Protein AF-A0A7X9XDJ8-F1 (afdb_monomer_lite)

Radius of gyration: 18.69 Å; chains: 1; bounding box: 55×30×50 Å

Structure (mmCIF, N/CA/C/O backbone):
data_AF-A0A7X9XDJ8-F1
#
_entry.id   AF-A0A7X9XDJ8-F1
#
loop_
_atom_site.group_PDB
_atom_site.id
_atom_site.type_symbol
_atom_site.label_atom_id
_atom_site.label_alt_id
_atom_site.label_comp_id
_atom_site.label_asym_id
_atom_site.label_entity_id
_atom_site.label_seq_id
_atom_site.pdbx_PDB_ins_code
_atom_site.Cartn_x
_atom_site.Cartn_y
_atom_site.Cartn_z
_atom_site.occupancy
_atom_site.B_iso_or_equiv
_atom_site.auth_seq_id
_atom_site.auth_comp_id
_atom_site.auth_asym_id
_atom_site.auth_atom_id
_atom_site.pdbx_PDB_model_num
ATOM 1 N N . MET A 1 1 ? -28.420 2.877 -20.612 1.00 59.91 1 MET A N 1
ATOM 2 C CA . MET A 1 1 ? -28.509 2.721 -19.146 1.00 59.91 1 MET A CA 1
ATOM 3 C C . MET A 1 1 ? -27.103 2.376 -18.699 1.00 59.91 1 MET A C 1
ATOM 5 O O . MET A 1 1 ? -26.502 1.566 -19.391 1.00 59.91 1 MET A O 1
ATOM 9 N N . SER A 1 2 ? -26.524 3.067 -17.715 1.00 82.44 2 SER A N 1
ATOM 10 C CA . SER A 1 2 ? -25.193 2.686 -17.225 1.00 82.44 2 SER A CA 1
ATOM 11 C C . SER A 1 2 ? -25.312 1.434 -16.361 1.00 82.44 2 SER A C 1
ATOM 13 O O . SER A 1 2 ? -26.353 1.225 -15.732 1.00 82.44 2 SER A O 1
ATOM 15 N N . ASP A 1 3 ? -24.243 0.645 -16.296 1.00 84.69 3 ASP A N 1
ATOM 16 C CA . ASP A 1 3 ? -24.188 -0.574 -15.480 1.00 84.69 3 ASP A CA 1
ATOM 17 C C . ASP A 1 3 ? -24.515 -0.288 -14.002 1.00 84.69 3 ASP A C 1
ATOM 19 O O . ASP A 1 3 ? -25.157 -1.088 -13.325 1.00 84.69 3 ASP A O 1
ATOM 23 N N . ILE A 1 4 ? -24.165 0.910 -13.514 1.00 88.31 4 ILE A N 1
ATOM 24 C CA . ILE A 1 4 ? -24.502 1.372 -12.161 1.00 88.31 4 ILE A CA 1
ATOM 25 C C . ILE A 1 4 ? -26.008 1.589 -11.979 1.00 88.31 4 ILE A C 1
ATOM 27 O O . ILE A 1 4 ? -26.556 1.162 -10.968 1.00 88.31 4 ILE A O 1
ATOM 31 N N . SER A 1 5 ? -26.703 2.198 -12.943 1.00 89.69 5 SER A N 1
ATOM 32 C CA . SER A 1 5 ? -28.153 2.420 -12.827 1.00 89.69 5 SER A CA 1
ATOM 33 C C . SER A 1 5 ? -28.951 1.114 -12.860 1.00 89.69 5 SER A C 1
ATOM 35 O O . SER A 1 5 ? -29.992 1.012 -12.214 1.00 89.69 5 SER A O 1
ATOM 37 N N . GLU A 1 6 ? -28.475 0.110 -13.599 1.00 91.94 6 GLU A N 1
ATOM 38 C CA . GLU A 1 6 ? -29.073 -1.229 -13.587 1.00 91.94 6 GLU A CA 1
ATOM 39 C C . GLU A 1 6 ? -28.827 -1.939 -12.247 1.00 91.94 6 GLU A C 1
ATOM 41 O O . GLU A 1 6 ? -29.763 -2.475 -11.651 1.00 91.94 6 GLU A O 1
ATOM 46 N N . LEU A 1 7 ? -27.600 -1.868 -11.719 1.00 90.81 7 LEU A N 1
ATOM 47 C CA . LEU A 1 7 ? -27.262 -2.420 -10.407 1.00 90.81 7 LEU A CA 1
ATOM 48 C C . LEU A 1 7 ? -28.101 -1.794 -9.284 1.00 90.81 7 LEU A C 1
ATOM 50 O O . LEU A 1 7 ? -28.628 -2.517 -8.439 1.00 90.81 7 LEU A O 1
ATOM 54 N N . GLU A 1 8 ? -28.256 -0.469 -9.279 1.00 93.06 8 GLU A N 1
ATOM 55 C CA . GLU A 1 8 ? -29.079 0.248 -8.299 1.00 93.06 8 GLU A CA 1
ATOM 56 C C . GLU A 1 8 ? -30.535 -0.226 -8.321 1.00 93.06 8 GLU A C 1
ATOM 58 O O . GLU A 1 8 ? -31.121 -0.451 -7.261 1.00 93.06 8 GLU A O 1
ATOM 63 N N . ALA A 1 9 ? -31.117 -0.424 -9.509 1.00 94.62 9 ALA A N 1
ATOM 64 C CA . ALA A 1 9 ? -32.480 -0.934 -9.640 1.00 94.62 9 ALA A CA 1
ATOM 65 C C . ALA A 1 9 ? -32.615 -2.336 -9.024 1.00 94.62 9 ALA A C 1
ATOM 67 O O . ALA A 1 9 ? -33.498 -2.558 -8.196 1.00 94.62 9 ALA A O 1
ATOM 68 N N . ILE A 1 10 ? -31.688 -3.249 -9.343 1.00 93.94 10 ILE A N 1
ATOM 69 C CA . ILE A 1 10 ? -31.683 -4.612 -8.792 1.00 93.94 10 ILE A CA 1
ATOM 70 C C . ILE A 1 10 ? -31.544 -4.580 -7.266 1.00 93.94 10 ILE A C 1
ATOM 72 O O . ILE A 1 10 ? -32.310 -5.236 -6.562 1.00 93.94 10 ILE A O 1
ATOM 76 N N . VAL A 1 11 ? -30.589 -3.811 -6.734 1.00 93.44 11 VAL A N 1
ATOM 77 C CA . VAL A 1 11 ? -30.344 -3.722 -5.285 1.00 93.44 11 VAL A CA 1
ATOM 78 C C . VAL A 1 11 ? -31.565 -3.173 -4.544 1.00 93.44 11 VAL A C 1
ATOM 80 O O . VAL A 1 11 ? -31.896 -3.685 -3.475 1.00 93.44 11 VAL A O 1
ATOM 83 N N . ASN A 1 12 ? -32.265 -2.191 -5.118 1.00 93.25 12 ASN A N 1
ATOM 84 C CA . ASN A 1 12 ? -33.463 -1.598 -4.519 1.00 93.25 12 ASN A CA 1
ATOM 85 C C . ASN A 1 12 ? -34.678 -2.543 -4.508 1.00 93.25 12 ASN A C 1
ATOM 87 O O . ASN A 1 12 ? -35.560 -2.391 -3.662 1.00 93.25 12 ASN A O 1
ATOM 91 N N . GLU A 1 13 ? -34.732 -3.523 -5.411 1.00 95.62 13 GLU A N 1
ATOM 92 C CA . GLU A 1 13 ? -35.793 -4.538 -5.455 1.00 95.62 13 GLU A CA 1
ATOM 93 C C . GLU A 1 13 ? -35.526 -5.742 -4.533 1.00 95.62 13 GLU A C 1
ATOM 95 O O . GLU A 1 13 ? -36.449 -6.492 -4.191 1.00 95.62 13 GLU A O 1
ATOM 100 N N . LEU A 1 14 ? -34.274 -5.957 -4.115 1.00 95.44 14 LEU A N 1
ATOM 101 C CA . LEU A 1 14 ? -33.915 -7.074 -3.243 1.00 95.44 14 LEU A CA 1
ATOM 102 C C . LEU A 1 14 ? -34.469 -6.888 -1.827 1.00 95.44 14 LEU A C 1
ATOM 104 O O . LEU A 1 14 ? -34.389 -5.826 -1.214 1.00 95.44 14 LEU A O 1
ATOM 108 N N . SER A 1 15 ? -34.958 -7.985 -1.241 1.00 96.38 1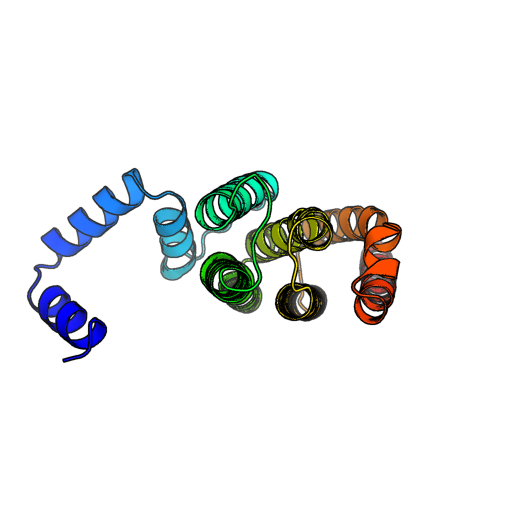5 SER A N 1
ATOM 109 C CA . SER A 1 15 ? -35.241 -7.995 0.192 1.00 96.38 15 SER A CA 1
ATOM 110 C C . SER A 1 15 ? -33.942 -7.876 0.992 1.00 96.38 15 SER A C 1
ATOM 112 O O . SER A 1 15 ? -32.891 -8.383 0.593 1.00 96.38 15 SER A O 1
ATOM 114 N N . VAL A 1 16 ? -34.034 -7.277 2.182 1.00 95.81 16 VAL A N 1
ATOM 115 C CA . VAL A 1 16 ? -32.899 -7.141 3.112 1.00 95.81 16 VAL A CA 1
ATOM 116 C C . VAL A 1 16 ? -32.228 -8.491 3.392 1.00 95.81 16 VAL A C 1
ATOM 118 O O . VAL A 1 16 ? -31.008 -8.564 3.499 1.00 95.81 16 VAL A O 1
ATOM 121 N N . GLU A 1 17 ? -33.010 -9.566 3.501 1.00 97.44 17 GLU A N 1
ATOM 122 C CA . GLU A 1 17 ? -32.494 -10.919 3.726 1.00 97.44 17 GLU A CA 1
ATOM 123 C C . GLU A 1 17 ? -31.674 -11.433 2.536 1.00 97.44 17 GLU A C 1
ATOM 125 O O . GLU A 1 17 ? -30.562 -11.922 2.728 1.00 97.44 17 GLU A O 1
ATOM 130 N N . LYS A 1 18 ? -32.171 -11.261 1.303 1.00 95.56 18 LYS A N 1
ATOM 131 C CA . LYS A 1 18 ? -31.430 -11.655 0.098 1.00 95.56 18 LYS A CA 1
ATOM 132 C C . LYS A 1 18 ? -30.128 -10.876 -0.036 1.00 95.56 18 LYS A C 1
ATOM 134 O O 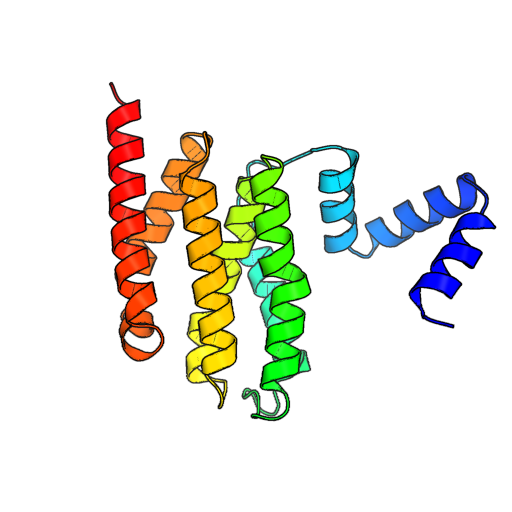. LYS A 1 18 ? -29.104 -11.479 -0.340 1.00 95.56 18 LYS A O 1
ATOM 139 N N . LEU A 1 19 ? -30.157 -9.570 0.233 1.00 95.44 19 LEU A N 1
ATOM 140 C CA . LEU A 1 19 ? -28.962 -8.733 0.180 1.00 95.44 19 LEU A CA 1
ATOM 141 C C . LEU A 1 19 ? -27.924 -9.168 1.223 1.00 95.44 19 LEU A C 1
ATOM 143 O O . LEU A 1 19 ? -26.756 -9.343 0.888 1.00 95.44 19 LEU A O 1
ATOM 147 N N . LYS A 1 20 ? -28.343 -9.408 2.472 1.00 95.12 20 LYS A N 1
ATOM 148 C CA . LYS A 1 20 ? -27.450 -9.902 3.534 1.00 95.12 20 LYS A CA 1
ATOM 149 C C . LYS A 1 20 ? -26.827 -11.250 3.175 1.00 95.12 20 LYS A C 1
ATOM 151 O O . LYS A 1 20 ? -25.617 -11.402 3.311 1.00 95.12 20 LYS A O 1
ATOM 156 N N . ASN A 1 21 ? -27.628 -12.195 2.685 1.00 96.31 21 ASN A N 1
ATOM 157 C CA . ASN A 1 21 ? -27.133 -13.512 2.285 1.00 96.31 21 ASN A CA 1
ATOM 158 C C . ASN A 1 21 ? -26.164 -13.414 1.103 1.00 96.31 21 ASN A C 1
ATOM 160 O O . ASN A 1 21 ? -25.130 -14.070 1.117 1.00 96.31 21 ASN A O 1
ATOM 164 N N . TYR A 1 22 ? -26.450 -12.562 0.113 1.00 95.12 22 TYR A N 1
ATOM 165 C CA . TYR A 1 22 ? -25.528 -12.316 -0.995 1.00 95.12 22 TYR A CA 1
ATOM 166 C C . TYR A 1 22 ? -24.184 -11.769 -0.504 1.00 95.12 22 TYR A C 1
ATOM 168 O O . TYR A 1 22 ? -23.144 -12.313 -0.860 1.00 95.12 22 TYR A O 1
ATOM 176 N N . VAL A 1 23 ? -24.200 -10.739 0.349 1.00 94.94 23 VAL A N 1
ATOM 177 C CA . VAL A 1 23 ? -22.980 -10.139 0.911 1.00 94.94 23 VAL A CA 1
ATOM 178 C C . VAL A 1 23 ? -22.155 -11.174 1.676 1.00 94.94 23 VAL A C 1
ATOM 180 O O . VAL A 1 23 ? -20.945 -11.233 1.480 1.00 94.94 23 VAL A O 1
ATOM 183 N N . ILE A 1 24 ? -22.789 -12.003 2.513 1.00 95.19 24 ILE A N 1
ATOM 184 C CA . ILE A 1 24 ? -22.098 -13.056 3.273 1.00 95.19 24 ILE A CA 1
ATOM 185 C C . ILE A 1 24 ? -21.490 -14.092 2.322 1.00 95.19 24 ILE A C 1
ATOM 187 O O . ILE A 1 24 ? -20.287 -14.324 2.378 1.00 95.19 24 ILE A O 1
ATOM 191 N N . ASN A 1 25 ? -22.281 -14.643 1.400 1.00 95.62 25 ASN A N 1
ATOM 192 C CA . ASN A 1 25 ? -21.815 -15.667 0.459 1.00 95.62 25 ASN A CA 1
ATOM 193 C C . ASN A 1 25 ? -20.689 -15.146 -0.452 1.00 95.62 25 ASN A C 1
ATOM 195 O O . ASN A 1 25 ? -19.743 -15.865 -0.773 1.00 95.62 25 ASN A O 1
ATOM 199 N N . TYR A 1 26 ? -20.770 -13.883 -0.876 1.00 94.94 26 TYR A N 1
ATOM 200 C CA . TYR A 1 26 ? -19.719 -13.265 -1.677 1.00 94.94 26 TYR A CA 1
ATOM 201 C C . TYR A 1 26 ? -18.450 -13.033 -0.846 1.00 94.94 26 TYR A C 1
ATOM 203 O O . TYR A 1 26 ? -17.352 -13.351 -1.296 1.00 94.94 26 TYR A O 1
ATOM 211 N N . ALA A 1 27 ? -18.584 -12.574 0.402 1.00 93.06 27 ALA A N 1
ATOM 212 C CA . ALA A 1 27 ? -17.463 -12.420 1.329 1.00 93.06 27 ALA A CA 1
ATOM 213 C C . ALA A 1 27 ? -16.771 -13.749 1.687 1.00 93.06 27 ALA A C 1
ATOM 215 O O . ALA A 1 27 ? -15.572 -13.747 1.948 1.00 93.06 27 ALA A O 1
ATOM 216 N N . GLU A 1 28 ? -17.481 -14.880 1.675 1.00 93.12 28 GLU A N 1
ATOM 217 C CA . GLU A 1 28 ? -16.892 -16.213 1.897 1.00 93.12 28 GLU A CA 1
ATOM 218 C C . GLU A 1 28 ? -15.937 -16.651 0.780 1.00 93.12 28 GLU A C 1
ATOM 220 O O . GLU A 1 28 ? -15.052 -17.472 1.009 1.00 93.12 28 GLU A O 1
ATOM 225 N N . THR A 1 29 ? -16.105 -16.111 -0.427 1.00 91.38 29 THR A N 1
ATOM 226 C CA . THR A 1 29 ? -15.310 -16.492 -1.607 1.00 91.38 29 THR A CA 1
ATOM 227 C C . THR A 1 29 ? -14.380 -15.379 -2.086 1.00 91.38 29 THR A C 1
ATOM 229 O O . THR A 1 29 ? -13.426 -15.645 -2.818 1.00 91.38 29 THR A O 1
ATOM 232 N N . ASN A 1 30 ? -14.609 -14.141 -1.644 1.00 87.62 30 ASN A N 1
ATOM 233 C CA . ASN A 1 30 ? -13.814 -12.972 -1.989 1.00 87.62 30 ASN A CA 1
ATOM 234 C C . ASN A 1 30 ? -13.272 -12.281 -0.723 1.00 87.62 30 ASN A C 1
ATOM 236 O O . ASN A 1 30 ? -13.907 -11.398 -0.142 1.00 87.62 30 ASN A O 1
ATOM 240 N N . GLU A 1 31 ? -12.056 -12.664 -0.318 1.00 84.50 31 GLU A N 1
ATOM 241 C CA . GLU A 1 31 ? -11.384 -12.108 0.869 1.00 84.50 31 GLU A CA 1
ATOM 242 C C . GLU A 1 31 ? -11.064 -10.607 0.747 1.00 84.50 31 GLU A C 1
ATOM 244 O O . GLU A 1 31 ? -10.991 -9.924 1.768 1.00 84.50 31 GLU A O 1
ATOM 249 N N . ILE A 1 32 ? -10.911 -10.066 -0.472 1.00 80.62 32 ILE A N 1
ATOM 250 C CA . ILE A 1 32 ? -10.729 -8.617 -0.671 1.00 80.62 32 ILE A CA 1
ATOM 251 C C . ILE A 1 32 ? -12.030 -7.903 -0.320 1.00 80.62 32 ILE A C 1
ATOM 253 O O . ILE A 1 32 ? -12.037 -7.066 0.580 1.00 80.62 32 ILE A O 1
ATOM 257 N N . PHE A 1 33 ? -13.138 -8.305 -0.949 1.00 86.62 33 PHE A N 1
ATOM 258 C CA . PHE A 1 33 ? -14.452 -7.727 -0.677 1.00 86.62 33 PHE A CA 1
ATOM 259 C C . PHE A 1 33 ? -14.809 -7.828 0.805 1.00 86.62 33 PHE A C 1
ATOM 261 O O . PHE A 1 33 ? -15.198 -6.839 1.415 1.00 86.62 33 PHE A O 1
ATOM 268 N N . LYS A 1 34 ? -14.646 -9.010 1.410 1.00 88.31 34 LYS A N 1
ATOM 269 C CA . LYS A 1 34 ? -14.907 -9.226 2.839 1.00 88.31 34 LYS A CA 1
ATOM 270 C C . LYS A 1 34 ? -14.164 -8.218 3.702 1.00 88.31 34 LYS A C 1
ATOM 272 O O . LYS A 1 34 ? -14.731 -7.655 4.636 1.00 88.31 34 LYS A O 1
ATOM 277 N N . ARG A 1 35 ? -12.891 -7.994 3.399 1.00 81.75 35 ARG A N 1
ATOM 278 C CA . ARG A 1 35 ? -12.039 -7.106 4.171 1.00 81.75 35 ARG A CA 1
ATOM 279 C C . ARG A 1 35 ? -12.403 -5.640 3.951 1.00 81.75 35 ARG A C 1
ATOM 281 O O . ARG A 1 35 ? -12.595 -4.926 4.930 1.00 81.75 35 ARG A O 1
ATOM 288 N N . GLU A 1 36 ? -12.572 -5.210 2.706 1.00 80.44 36 GLU A N 1
ATOM 289 C CA . GLU A 1 36 ? -13.056 -3.864 2.382 1.00 80.44 36 GLU A CA 1
ATOM 290 C C . GLU A 1 36 ? -14.406 -3.584 3.037 1.00 80.44 36 GLU A C 1
ATOM 292 O O . GLU A 1 36 ? -14.603 -2.522 3.620 1.00 80.44 36 GLU A O 1
ATOM 297 N N . PHE A 1 37 ? -15.311 -4.561 3.027 1.00 86.88 37 PHE A N 1
ATOM 298 C CA . PHE A 1 37 ? -16.607 -4.477 3.683 1.00 86.88 37 PHE A CA 1
ATOM 299 C C . PHE A 1 37 ? -16.463 -4.313 5.202 1.00 86.88 37 PHE A C 1
ATOM 301 O O . PHE A 1 37 ? -17.104 -3.444 5.799 1.00 86.88 37 PHE A O 1
ATOM 308 N N . LEU A 1 38 ? -15.599 -5.104 5.848 1.00 84.62 38 LEU A N 1
ATOM 309 C CA . LEU A 1 38 ? -15.322 -4.986 7.284 1.00 84.62 38 LEU A CA 1
ATOM 310 C C . LEU A 1 38 ? -14.684 -3.639 7.638 1.00 84.62 38 LEU A C 1
ATOM 312 O O . LEU A 1 38 ? -15.060 -3.036 8.644 1.00 84.62 38 LEU A O 1
ATOM 316 N N . TYR A 1 39 ? -13.785 -3.119 6.808 1.00 81.69 39 TYR A N 1
ATOM 317 C CA . TYR A 1 39 ? -13.261 -1.766 6.979 1.00 81.69 39 TYR A CA 1
ATOM 318 C C . TYR A 1 39 ? -14.330 -0.717 6.803 1.00 81.69 39 TYR A C 1
ATOM 320 O O . TYR A 1 39 ? -14.420 0.210 7.610 1.00 81.69 39 TYR A O 1
ATOM 328 N N . TYR A 1 40 ? -15.159 -0.884 5.778 1.00 81.44 40 TYR A N 1
ATOM 329 C CA . TYR A 1 40 ? -16.153 0.096 5.419 1.00 81.44 40 TYR A CA 1
ATOM 330 C C . TYR A 1 40 ? -17.233 0.226 6.489 1.00 81.44 40 TYR A C 1
ATOM 332 O O . TYR A 1 40 ? -17.542 1.346 6.895 1.00 81.44 40 TYR A O 1
ATOM 340 N N . PHE A 1 41 ? -17.765 -0.890 6.983 1.00 81.38 41 PHE A N 1
ATOM 341 C CA . PHE A 1 41 ? -18.917 -0.886 7.886 1.00 81.38 41 PHE A CA 1
ATOM 342 C C . PHE A 1 41 ? -18.570 -1.119 9.354 1.00 81.38 41 PHE A C 1
ATOM 344 O O . PHE A 1 41 ? -19.282 -0.624 10.223 1.00 81.38 41 PHE A O 1
ATOM 351 N N . ALA A 1 42 ? -17.509 -1.871 9.651 1.00 77.25 42 ALA A N 1
ATOM 352 C CA . ALA A 1 42 ? -17.168 -2.238 11.024 1.00 77.25 42 ALA A CA 1
ATOM 353 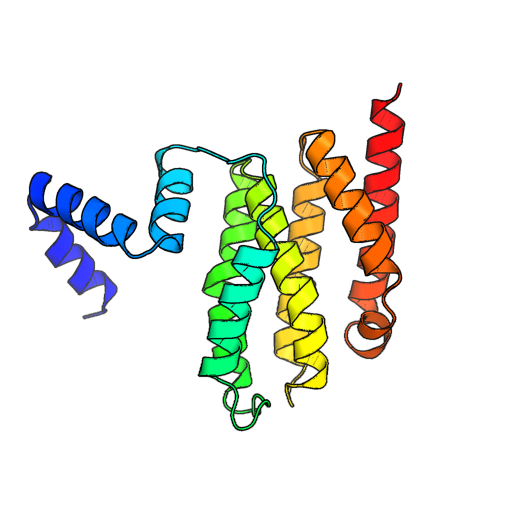C C . ALA A 1 42 ? -15.954 -1.479 11.576 1.00 77.25 42 ALA A C 1
ATOM 355 O O . ALA A 1 42 ? -15.693 -1.579 12.772 1.00 77.25 42 ALA A O 1
ATOM 356 N N . GLY A 1 43 ? -15.204 -0.756 10.730 1.00 69.25 43 GLY A N 1
ATOM 357 C CA . GLY A 1 43 ? -13.986 -0.042 11.132 1.00 69.25 43 GLY A CA 1
ATOM 358 C C . GLY A 1 43 ? -12.922 -0.951 11.757 1.00 69.25 43 GLY A C 1
ATOM 359 O O . GLY A 1 43 ? -12.083 -0.479 12.515 1.00 69.25 43 GLY A O 1
ATOM 360 N N . LYS A 1 44 ? -12.980 -2.262 11.499 1.00 65.81 44 LYS A N 1
ATOM 361 C CA . LYS A 1 44 ? -12.084 -3.243 12.117 1.00 65.81 44 LYS A CA 1
ATOM 362 C C . LYS A 1 44 ? -10.768 -3.285 11.360 1.00 65.81 44 LYS A C 1
ATOM 364 O O . LYS A 1 44 ? -10.758 -3.887 10.295 1.00 65.81 44 LYS A O 1
ATOM 369 N N . SER A 1 45 ? -9.691 -2.710 11.895 1.00 67.88 45 SER A N 1
ATOM 370 C CA . SER A 1 45 ? -8.324 -3.012 11.455 1.00 67.88 45 SER A CA 1
ATOM 371 C C . SER A 1 45 ? -7.800 -4.267 12.139 1.00 67.88 45 SER A C 1
ATOM 373 O O . SER A 1 45 ? -8.038 -4.483 13.324 1.00 67.88 45 SER A O 1
ATOM 375 N N . ASP A 1 46 ? -7.114 -5.106 11.368 1.00 70.06 46 ASP A N 1
ATOM 376 C CA . ASP A 1 46 ? -6.085 -5.963 11.939 1.00 70.06 46 ASP A CA 1
ATOM 377 C C . ASP A 1 46 ? -4.812 -5.111 11.991 1.00 70.06 46 ASP A C 1
ATOM 379 O O . ASP A 1 46 ? -4.480 -4.461 10.995 1.00 70.06 46 ASP A O 1
ATOM 383 N N . ASP A 1 47 ? -4.137 -5.076 13.137 1.00 80.88 47 ASP A N 1
ATOM 384 C CA . ASP A 1 47 ? -2.914 -4.285 13.339 1.00 80.88 47 ASP A CA 1
ATOM 385 C C . ASP A 1 47 ? -1.656 -5.041 12.843 1.00 80.88 47 ASP A C 1
ATOM 387 O O . ASP A 1 47 ? -0.505 -4.740 13.184 1.00 80.88 47 ASP A O 1
ATOM 391 N N . GLN A 1 48 ? -1.877 -6.056 12.005 1.00 86.62 48 GLN A N 1
ATOM 392 C CA . GLN A 1 48 ? -0.857 -6.831 11.321 1.00 86.62 48 GLN A CA 1
ATOM 393 C C . GLN A 1 48 ? -0.643 -6.347 9.881 1.00 86.62 48 GLN A C 1
ATOM 395 O O . GLN A 1 48 ? -1.586 -6.113 9.126 1.00 86.62 48 GLN A O 1
ATOM 400 N N . LEU A 1 49 ? 0.628 -6.256 9.473 1.00 91.44 49 LEU A N 1
ATOM 401 C CA . LEU A 1 49 ? 0.984 -5.966 8.087 1.00 91.44 49 LEU A CA 1
ATOM 402 C C . LEU A 1 49 ? 0.712 -7.162 7.180 1.00 91.44 49 LEU A C 1
ATOM 404 O O . LEU A 1 49 ? 1.027 -8.303 7.515 1.00 91.44 49 LEU A O 1
ATOM 408 N N . ARG A 1 50 ? 0.173 -6.875 5.996 1.00 90.44 50 ARG A N 1
ATOM 409 C CA . ARG A 1 50 ? -0.217 -7.869 4.988 1.00 90.44 50 ARG A CA 1
ATOM 410 C C . ARG A 1 50 ? 0.346 -7.556 3.613 1.00 90.44 50 ARG A C 1
ATOM 412 O O . ARG A 1 50 ? -0.316 -7.748 2.598 1.00 90.44 50 ARG A O 1
ATOM 419 N N . ILE A 1 51 ? 1.583 -7.076 3.597 1.00 93.31 51 ILE A N 1
ATOM 420 C CA . ILE A 1 51 ? 2.301 -6.708 2.377 1.00 93.31 51 ILE A CA 1
ATOM 421 C C . ILE A 1 51 ? 2.289 -7.882 1.384 1.00 93.31 51 ILE A C 1
ATOM 423 O O . ILE A 1 51 ? 1.847 -7.713 0.254 1.00 93.31 51 ILE A O 1
ATOM 427 N N . ASP A 1 52 ? 2.655 -9.095 1.813 1.00 92.94 52 ASP A N 1
ATOM 428 C CA . ASP A 1 52 ? 2.717 -10.256 0.912 1.00 92.94 52 ASP A CA 1
ATOM 429 C C . ASP A 1 52 ? 1.354 -10.665 0.335 1.00 92.94 52 ASP A C 1
ATOM 431 O O . ASP A 1 52 ? 1.271 -10.979 -0.850 1.00 92.94 52 ASP A O 1
ATOM 435 N N . PHE A 1 53 ? 0.269 -10.562 1.114 1.00 90.69 53 PHE A N 1
ATOM 436 C CA . PHE A 1 53 ? -1.086 -10.795 0.598 1.00 90.69 53 PHE A CA 1
ATOM 437 C C . PHE A 1 53 ? -1.386 -9.870 -0.588 1.00 90.69 53 PHE A C 1
ATOM 439 O O . PHE A 1 53 ? -1.949 -10.300 -1.592 1.00 90.69 53 PHE A O 1
ATOM 446 N N . TYR A 1 54 ? -1.025 -8.591 -0.478 1.00 91.81 54 TYR A N 1
ATOM 447 C CA . TYR A 1 54 ? -1.265 -7.622 -1.543 1.00 91.81 54 TYR A CA 1
ATOM 448 C C . TYR A 1 54 ? -0.339 -7.822 -2.735 1.00 91.81 54 TYR A C 1
ATOM 450 O O . TYR A 1 54 ? -0.797 -7.730 -3.872 1.00 91.81 54 TYR A O 1
ATOM 458 N N . ARG A 1 55 ? 0.917 -8.200 -2.495 1.00 92.56 55 ARG A N 1
ATOM 459 C CA . ARG A 1 55 ? 1.860 -8.559 -3.561 1.00 92.56 55 ARG A CA 1
ATOM 460 C C . ARG A 1 55 ? 1.359 -9.730 -4.399 1.00 92.56 55 ARG A C 1
ATOM 462 O O . ARG A 1 55 ? 1.433 -9.671 -5.621 1.00 92.56 55 ARG A O 1
ATOM 469 N N . GLU A 1 56 ? 0.780 -10.754 -3.774 1.00 91.12 56 GLU A N 1
ATOM 470 C CA . GLU A 1 56 ? 0.144 -11.863 -4.500 1.00 91.12 56 GLU A CA 1
ATOM 471 C C . GLU A 1 56 ? -1.003 -11.378 -5.401 1.00 91.12 56 GLU A C 1
ATOM 473 O O . GLU A 1 56 ? -1.181 -11.883 -6.509 1.00 91.12 56 GLU A O 1
ATOM 478 N N . LYS A 1 57 ? -1.777 -10.373 -4.968 1.00 89.00 57 LYS A N 1
ATOM 479 C CA . LYS A 1 57 ? -2.849 -9.792 -5.793 1.00 89.00 57 LYS A CA 1
ATOM 480 C C . LYS A 1 57 ? -2.308 -8.986 -6.966 1.00 89.00 57 LYS A C 1
ATOM 482 O O . LYS A 1 57 ? -2.805 -9.163 -8.074 1.00 89.00 57 LYS A O 1
ATOM 487 N N . ILE A 1 58 ? -1.270 -8.181 -6.751 1.00 89.75 58 ILE A N 1
ATOM 488 C CA . ILE A 1 58 ? -0.590 -7.460 -7.836 1.00 89.75 58 ILE A CA 1
ATOM 489 C C . ILE A 1 58 ? -0.033 -8.450 -8.858 1.00 89.75 58 ILE A C 1
ATOM 491 O O . ILE A 1 58 ? -0.211 -8.257 -10.053 1.00 89.75 58 ILE A O 1
ATOM 495 N N . GLN A 1 59 ? 0.562 -9.558 -8.412 1.00 89.81 59 GLN A N 1
ATOM 496 C CA . GLN A 1 59 ? 1.078 -10.589 -9.316 1.00 89.81 59 GLN A CA 1
ATOM 497 C C . GLN A 1 59 ? -0.022 -11.240 -10.156 1.00 89.81 59 GLN A C 1
ATOM 499 O O . GLN A 1 59 ? 0.190 -11.509 -11.335 1.00 89.81 59 GLN A O 1
ATOM 504 N N . ILE A 1 60 ? -1.213 -11.461 -9.594 1.00 90.06 60 ILE A N 1
ATOM 505 C CA . ILE A 1 60 ? -2.363 -11.952 -10.368 1.00 90.06 60 ILE A CA 1
ATOM 506 C C . ILE A 1 60 ? -2.749 -10.947 -11.464 1.00 90.06 60 ILE A C 1
ATOM 508 O O . ILE A 1 60 ? -2.982 -11.362 -12.601 1.00 90.06 60 ILE A O 1
ATOM 512 N N . ILE A 1 61 ? -2.773 -9.646 -11.152 1.00 89.94 61 ILE A N 1
ATOM 513 C CA . ILE A 1 61 ? -3.017 -8.586 -12.145 1.00 89.94 61 ILE A CA 1
ATOM 514 C C . ILE A 1 61 ? -1.899 -8.582 -13.193 1.00 89.94 61 ILE A C 1
ATOM 516 O O . ILE A 1 61 ? -2.176 -8.572 -14.389 1.00 89.94 61 ILE A O 1
ATOM 520 N N . PHE A 1 62 ? -0.638 -8.682 -12.776 1.00 88.56 62 PHE A N 1
ATOM 521 C CA . PHE A 1 62 ? 0.496 -8.767 -13.690 1.00 88.56 62 PHE A CA 1
ATOM 522 C C . PHE A 1 62 ? 0.326 -9.928 -14.673 1.00 88.56 62 PHE A C 1
ATOM 524 O O . PHE A 1 62 ? 0.379 -9.716 -15.878 1.00 88.56 62 PHE A O 1
ATOM 531 N N . TYR A 1 63 ? 0.027 -11.142 -14.203 1.00 89.75 63 TYR A N 1
ATOM 532 C CA . TYR A 1 63 ? -0.172 -12.301 -15.083 1.00 89.75 63 TYR A CA 1
ATOM 533 C C . TYR A 1 63 ? -1.378 -12.179 -16.019 1.00 89.75 63 TYR A C 1
ATOM 535 O O . TYR A 1 63 ? -1.393 -12.821 -17.069 1.00 89.75 63 TYR A O 1
ATOM 543 N N . LYS A 1 64 ? -2.381 -11.375 -15.658 1.00 91.31 64 LYS A N 1
ATOM 544 C CA . LYS A 1 64 ? -3.538 -11.089 -16.513 1.00 91.31 64 LYS A CA 1
ATOM 545 C C . LYS A 1 64 ? -3.150 -10.246 -17.731 1.00 91.31 64 LYS A C 1
ATOM 547 O O . LYS A 1 64 ? -3.696 -10.479 -18.808 1.00 91.31 64 LYS A O 1
ATOM 552 N N . TYR A 1 65 ? -2.223 -9.303 -17.568 1.00 89.38 65 TYR A N 1
ATOM 553 C CA . TYR A 1 65 ? -1.811 -8.368 -18.625 1.00 89.38 65 TYR A CA 1
ATOM 554 C C . TYR A 1 65 ? -0.469 -8.710 -19.278 1.00 89.38 65 TYR A C 1
ATOM 556 O O . TYR A 1 65 ? -0.183 -8.247 -20.379 1.00 89.38 65 TYR A O 1
ATOM 564 N N . ALA A 1 66 ? 0.351 -9.536 -18.634 1.00 87.75 66 ALA A N 1
ATOM 565 C CA . ALA A 1 66 ? 1.651 -9.922 -19.147 1.00 87.75 66 ALA A CA 1
ATOM 566 C C . ALA A 1 66 ? 1.529 -10.983 -20.246 1.00 87.75 66 ALA A C 1
ATOM 568 O O . ALA A 1 66 ? 0.925 -12.044 -20.079 1.00 87.75 66 ALA A O 1
ATOM 569 N N . HIS A 1 67 ? 2.220 -10.754 -21.356 1.00 86.00 67 HIS A N 1
ATOM 570 C CA . HIS A 1 67 ? 2.441 -11.735 -22.401 1.00 86.00 67 HIS A CA 1
ATOM 571 C C . HIS A 1 67 ? 3.919 -12.141 -22.414 1.00 86.00 67 HIS A C 1
ATOM 573 O O . HIS A 1 67 ? 4.811 -11.330 -22.643 1.00 86.00 67 HIS A O 1
ATOM 579 N N . ARG A 1 68 ? 4.192 -13.434 -22.179 1.00 84.69 68 ARG A N 1
ATOM 580 C CA . ARG A 1 68 ? 5.559 -13.993 -22.053 1.00 84.69 68 ARG A CA 1
ATOM 581 C C . ARG A 1 68 ? 6.409 -13.322 -20.963 1.00 84.69 68 ARG A C 1
ATOM 583 O O . ARG A 1 68 ? 7.625 -13.250 -21.096 1.00 84.69 68 ARG A O 1
ATOM 590 N N . GLY A 1 69 ? 5.766 -12.886 -19.881 1.00 81.88 69 GLY A N 1
ATOM 591 C CA . GLY A 1 69 ? 6.441 -12.260 -18.741 1.00 81.88 69 GLY A CA 1
ATOM 592 C C . GLY A 1 69 ? 6.709 -10.765 -18.904 1.00 81.88 69 GLY A C 1
ATOM 593 O O . GLY A 1 69 ? 7.383 -10.207 -18.053 1.00 81.88 69 GLY A O 1
ATOM 594 N N . PHE A 1 70 ? 6.171 -10.132 -19.949 1.00 84.62 70 PHE A N 1
ATOM 595 C CA . PHE A 1 70 ? 6.287 -8.695 -20.184 1.00 84.62 70 PHE A CA 1
ATOM 596 C C . PHE A 1 70 ? 4.911 -8.086 -20.427 1.00 84.62 70 PHE A C 1
ATOM 598 O O . PHE A 1 70 ? 4.065 -8.718 -21.063 1.00 84.62 70 PHE A O 1
ATOM 605 N N . ILE A 1 71 ? 4.688 -6.869 -19.944 1.00 84.38 71 ILE A N 1
ATOM 606 C CA . ILE A 1 71 ? 3.479 -6.101 -20.258 1.00 84.38 71 ILE A CA 1
ATOM 607 C C . ILE A 1 71 ? 3.818 -5.176 -21.423 1.00 84.38 71 ILE A C 1
ATOM 609 O O . ILE A 1 71 ? 4.712 -4.334 -21.324 1.00 84.38 71 ILE A O 1
ATOM 613 N N . ASP A 1 72 ? 3.124 -5.374 -22.543 1.00 84.12 72 ASP A N 1
ATOM 614 C CA . ASP A 1 72 ? 3.297 -4.528 -23.719 1.00 84.12 72 ASP A CA 1
ATOM 615 C C . ASP A 1 72 ? 2.662 -3.146 -23.517 1.00 84.12 72 ASP A C 1
ATOM 617 O O . ASP A 1 72 ? 1.782 -2.954 -22.675 1.00 84.12 72 ASP A O 1
ATOM 621 N N . TYR A 1 73 ? 3.072 -2.184 -24.344 1.00 80.69 73 TYR A N 1
ATOM 622 C CA . TYR A 1 73 ? 2.541 -0.817 -24.312 1.00 80.69 73 TYR A CA 1
ATOM 623 C C . TYR A 1 73 ? 1.002 -0.746 -24.329 1.00 80.69 73 TYR A C 1
ATOM 625 O O . TYR A 1 73 ? 0.403 0.121 -23.704 1.00 80.69 73 TYR A O 1
ATOM 633 N N . LYS A 1 74 ? 0.329 -1.661 -25.039 1.00 84.38 74 LYS A N 1
ATOM 634 C CA . LYS A 1 74 ? -1.141 -1.647 -25.155 1.00 84.38 74 LYS A CA 1
ATOM 635 C C . LYS A 1 74 ? -1.837 -2.096 -23.874 1.00 84.38 74 LYS A C 1
ATOM 637 O O . LYS A 1 74 ? -3.004 -1.764 -23.672 1.00 84.38 74 LYS A O 1
ATOM 642 N N . SER A 1 75 ? -1.149 -2.887 -23.061 1.00 87.56 75 SER A N 1
ATOM 643 C CA . SER A 1 75 ? -1.676 -3.481 -21.836 1.00 87.56 75 SER A CA 1
ATOM 644 C C . SER A 1 75 ? -1.234 -2.717 -20.586 1.00 87.56 75 SER A C 1
ATOM 646 O O . SER A 1 75 ? -1.875 -2.874 -19.551 1.00 87.56 75 SER A O 1
ATOM 648 N N . ALA A 1 76 ? -0.200 -1.873 -20.691 1.00 85.19 76 ALA A N 1
ATOM 649 C CA . ALA A 1 76 ? 0.362 -1.081 -19.595 1.00 85.19 76 ALA A CA 1
ATOM 650 C C . ALA A 1 76 ? -0.679 -0.182 -18.908 1.00 85.19 76 ALA A C 1
ATOM 652 O O . ALA A 1 76 ? -0.869 -0.310 -17.701 1.00 85.19 76 ALA A O 1
ATOM 653 N N . GLY A 1 77 ? -1.450 0.596 -19.675 1.00 85.50 77 GLY A N 1
ATOM 654 C CA . GLY A 1 77 ? -2.503 1.450 -19.116 1.00 85.50 77 GLY A CA 1
ATOM 655 C C . GLY A 1 77 ? -3.575 0.666 -18.348 1.00 85.50 77 GLY A C 1
ATOM 656 O O . GLY A 1 77 ? -3.878 0.985 -17.207 1.00 85.50 77 GLY A O 1
ATOM 657 N N . ASN A 1 78 ? -4.083 -0.438 -18.914 1.00 88.88 78 ASN A N 1
ATOM 658 C CA . ASN A 1 78 ? -5.088 -1.266 -18.225 1.00 88.88 78 ASN A CA 1
ATOM 659 C C . ASN A 1 78 ? -4.527 -1.949 -16.964 1.00 88.88 78 ASN A C 1
ATOM 661 O O . ASN A 1 78 ? -5.251 -2.163 -15.993 1.00 88.88 78 ASN A O 1
ATOM 665 N N . TYR A 1 79 ? -3.245 -2.319 -16.987 1.00 88.38 79 TYR A N 1
ATOM 666 C CA . TYR A 1 79 ? -2.544 -2.844 -15.820 1.00 88.38 79 TYR A CA 1
ATOM 667 C C . TYR A 1 79 ? -2.425 -1.784 -14.719 1.00 88.38 79 TYR A C 1
ATOM 669 O O . TYR A 1 79 ? -2.743 -2.070 -13.563 1.00 88.38 79 TYR A O 1
ATOM 677 N N . ALA A 1 80 ? -2.013 -0.569 -15.083 1.00 86.94 80 ALA A N 1
ATOM 678 C CA . ALA A 1 80 ? -1.886 0.560 -14.172 1.00 86.94 80 ALA A CA 1
ATOM 679 C C . ALA A 1 80 ? -3.234 0.943 -13.545 1.00 86.94 80 ALA A C 1
ATOM 681 O O . ALA A 1 80 ? -3.327 1.062 -12.322 1.00 86.94 80 ALA A O 1
ATOM 682 N N . ASP A 1 81 ? -4.289 1.038 -14.358 1.00 88.50 81 ASP A N 1
ATOM 683 C CA . ASP A 1 81 ? -5.648 1.344 -13.905 1.00 88.50 81 ASP A CA 1
ATOM 684 C C . ASP A 1 81 ? -6.144 0.316 -12.876 1.00 88.50 81 ASP A C 1
ATOM 686 O O . ASP A 1 81 ? -6.622 0.685 -11.803 1.00 88.50 81 ASP A O 1
ATOM 690 N N . GLU A 1 82 ? -5.971 -0.985 -13.141 1.00 89.38 82 GLU A N 1
ATOM 691 C CA . GLU A 1 82 ? -6.433 -2.028 -12.215 1.00 89.38 82 GLU A CA 1
ATOM 692 C C . GLU A 1 82 ? -5.628 -2.057 -10.907 1.00 89.38 82 GLU A C 1
ATOM 694 O O . GLU A 1 82 ? -6.194 -2.329 -9.844 1.00 89.38 82 GLU A O 1
ATOM 699 N N . ILE A 1 83 ? -4.330 -1.733 -10.946 1.00 87.94 83 ILE A N 1
ATOM 700 C CA . ILE A 1 83 ? -3.533 -1.543 -9.724 1.00 87.94 83 ILE A CA 1
ATOM 701 C C . ILE A 1 83 ? -4.036 -0.339 -8.931 1.00 87.94 83 ILE A C 1
ATOM 703 O O . ILE A 1 83 ? -4.229 -0.445 -7.714 1.00 87.94 83 ILE A O 1
ATOM 707 N N . ASN A 1 84 ? -4.274 0.789 -9.596 1.00 87.56 84 ASN A N 1
ATOM 708 C CA . ASN A 1 84 ? -4.736 2.003 -8.936 1.00 87.56 84 ASN A CA 1
ATOM 709 C C . ASN A 1 84 ? -6.101 1.812 -8.277 1.00 87.56 84 ASN A C 1
ATOM 711 O O . ASN A 1 84 ? -6.268 2.152 -7.099 1.00 87.56 84 ASN A O 1
ATOM 715 N N . ASP A 1 85 ? -7.043 1.196 -8.986 1.00 86.31 85 ASP A N 1
ATOM 716 C CA . ASP A 1 85 ? -8.387 0.923 -8.480 1.00 86.31 85 ASP A CA 1
ATOM 717 C C . ASP A 1 85 ? -8.385 -0.058 -7.306 1.00 86.31 85 ASP A C 1
ATOM 719 O O . ASP A 1 85 ? -9.134 0.127 -6.339 1.00 86.31 85 ASP A O 1
ATOM 723 N N . MET A 1 86 ? -7.543 -1.094 -7.364 1.00 81.94 86 MET A N 1
ATOM 724 C CA . MET A 1 86 ? -7.525 -2.145 -6.348 1.00 81.94 86 MET A CA 1
ATOM 725 C C . MET A 1 86 ? -6.698 -1.774 -5.113 1.00 81.94 86 MET A C 1
ATOM 727 O O . MET A 1 86 ? -6.973 -2.297 -4.031 1.00 81.94 86 MET A O 1
ATOM 731 N N . LEU A 1 87 ? -5.674 -0.926 -5.242 1.00 81.75 87 LEU A N 1
ATOM 732 C CA . LEU A 1 87 ? -4.671 -0.749 -4.185 1.00 81.75 87 LEU A CA 1
ATOM 733 C C . LEU A 1 87 ? -4.397 0.706 -3.835 1.00 81.75 87 LEU A C 1
ATOM 735 O O . LEU A 1 87 ? -4.565 1.075 -2.672 1.00 81.75 87 LEU A O 1
ATOM 739 N N . THR A 1 88 ? -4.032 1.540 -4.807 1.00 80.56 88 THR A N 1
ATOM 740 C CA . THR A 1 88 ? -3.597 2.921 -4.542 1.00 80.56 88 THR A CA 1
ATOM 741 C C . THR A 1 88 ? -4.744 3.787 -4.019 1.00 80.56 88 THR A C 1
ATOM 743 O O . THR A 1 88 ? -4.659 4.359 -2.930 1.00 80.56 88 THR A O 1
ATOM 746 N N . ILE A 1 89 ? -5.876 3.814 -4.730 1.00 83.31 89 ILE A N 1
ATOM 747 C CA . ILE A 1 89 ? -7.047 4.611 -4.341 1.00 83.31 89 ILE A CA 1
ATOM 748 C C . ILE A 1 89 ? -7.656 4.095 -3.020 1.00 83.31 89 ILE A C 1
ATOM 750 O O . ILE A 1 89 ? -7.980 4.904 -2.139 1.00 83.31 89 ILE A O 1
ATOM 754 N N . PRO A 1 90 ? -7.832 2.774 -2.807 1.00 87.12 90 PRO A N 1
ATOM 755 C CA . PRO A 1 90 ? -8.238 2.257 -1.505 1.00 87.12 90 PRO A CA 1
ATOM 756 C C . PRO A 1 90 ? -7.288 2.634 -0.365 1.00 87.12 90 PRO A C 1
ATOM 758 O O . PRO A 1 90 ? -7.783 2.966 0.714 1.00 87.12 90 PRO A O 1
ATOM 761 N N . ALA A 1 91 ? -5.968 2.639 -0.578 1.00 89.12 91 ALA A N 1
ATOM 762 C CA . ALA A 1 91 ? -4.999 2.971 0.465 1.00 89.12 91 ALA A CA 1
ATOM 763 C C . ALA A 1 91 ? -5.178 4.399 1.002 1.00 89.12 91 ALA A C 1
ATOM 765 O O . ALA A 1 91 ? -5.231 4.580 2.223 1.00 89.12 91 ALA A O 1
ATOM 766 N N . ASP A 1 92 ? -5.363 5.400 0.134 1.00 88.81 92 ASP A N 1
ATOM 767 C CA . ASP A 1 92 ? -5.632 6.775 0.582 1.00 88.81 92 ASP A CA 1
ATOM 768 C C . ASP A 1 92 ? -6.954 6.871 1.364 1.00 88.81 92 ASP A C 1
ATOM 770 O O . ASP A 1 92 ? -7.014 7.442 2.462 1.00 88.81 92 ASP A O 1
ATOM 774 N N . ARG A 1 93 ? -8.016 6.210 0.880 1.00 88.56 93 ARG A N 1
ATOM 775 C CA . ARG A 1 93 ? -9.300 6.151 1.604 1.00 88.56 93 ARG A CA 1
ATOM 776 C C . ARG A 1 93 ? -9.153 5.521 2.988 1.00 88.56 93 ARG A C 1
ATOM 778 O O . ARG A 1 93 ? -9.753 6.010 3.946 1.00 88.56 93 ARG A O 1
ATOM 785 N N . LEU A 1 94 ? -8.384 4.442 3.111 1.00 89.75 94 LEU A N 1
ATOM 786 C CA . LEU A 1 94 ? -8.129 3.764 4.385 1.00 89.75 94 LEU A CA 1
ATOM 787 C C . LEU A 1 94 ? -7.291 4.635 5.327 1.00 89.75 94 LEU A C 1
ATOM 789 O O . LEU A 1 94 ? -7.617 4.730 6.514 1.00 89.75 94 LEU A O 1
ATOM 793 N N . CYS A 1 95 ? -6.285 5.335 4.797 1.00 90.19 95 CYS A N 1
ATOM 794 C CA . CYS A 1 95 ? -5.474 6.296 5.539 1.00 90.19 95 CYS A CA 1
ATOM 795 C C . CYS A 1 95 ? -6.347 7.391 6.168 1.00 90.19 95 CYS A C 1
ATOM 797 O O . CYS A 1 95 ? -6.304 7.615 7.380 1.00 90.19 95 CYS A O 1
ATOM 799 N N . ASN A 1 96 ? -7.235 8.002 5.381 1.00 88.69 96 ASN A N 1
ATOM 800 C CA . ASN A 1 96 ? -8.139 9.055 5.854 1.00 88.69 96 ASN A CA 1
ATOM 801 C C . ASN A 1 96 ? -9.175 8.562 6.884 1.00 88.69 96 ASN A C 1
ATOM 803 O O . ASN A 1 96 ? -9.747 9.362 7.624 1.00 88.69 96 ASN A O 1
ATOM 807 N N . ARG A 1 97 ? -9.390 7.247 6.979 1.00 88.12 97 ARG A N 1
ATOM 808 C CA . ARG A 1 97 ? -10.292 6.605 7.947 1.00 88.12 97 ARG A CA 1
ATOM 809 C C . ARG A 1 97 ? -9.598 6.082 9.204 1.00 88.12 97 ARG A C 1
ATOM 811 O O . ARG A 1 97 ? -10.266 5.493 10.050 1.00 88.12 97 ARG A O 1
ATOM 818 N N . GLY A 1 98 ? -8.287 6.270 9.336 1.00 89.50 98 GLY A N 1
ATOM 819 C CA . GLY A 1 98 ? -7.525 5.769 10.481 1.00 89.50 98 GLY A CA 1
ATOM 820 C C . GLY A 1 98 ? -7.134 4.292 10.395 1.00 89.50 98 GLY A C 1
ATOM 821 O O . GLY A 1 98 ? -6.659 3.731 11.378 1.00 89.50 98 GLY A O 1
ATOM 822 N N . ILE A 1 99 ? -7.318 3.649 9.238 1.00 91.12 99 ILE A N 1
ATOM 823 C CA . ILE A 1 99 ? -7.024 2.225 9.016 1.00 91.12 99 ILE A CA 1
ATOM 824 C C . ILE A 1 99 ? -5.595 2.108 8.466 1.00 91.12 99 ILE A C 1
ATOM 826 O O . ILE A 1 99 ? -5.357 1.722 7.322 1.00 91.12 99 ILE A O 1
ATOM 830 N N . TYR A 1 100 ? -4.629 2.526 9.284 1.00 93.31 100 TYR A N 1
ATOM 831 C CA . TYR A 1 100 ? -3.267 2.814 8.826 1.00 93.31 100 TYR A CA 1
ATOM 832 C C . TYR A 1 100 ? -2.446 1.571 8.469 1.00 93.31 100 TYR A C 1
ATOM 834 O O . TYR A 1 100 ? -1.698 1.605 7.498 1.00 93.31 100 TYR A O 1
ATOM 842 N N . TYR A 1 101 ? -2.595 0.473 9.219 1.00 93.44 101 TYR A N 1
ATOM 843 C CA . TYR A 1 101 ? -1.896 -0.791 8.944 1.00 93.44 101 TYR A CA 1
ATOM 844 C C . TYR A 1 101 ? -2.183 -1.319 7.550 1.00 93.44 101 TYR A C 1
ATOM 846 O O . TYR A 1 101 ? -1.287 -1.773 6.835 1.00 93.44 101 TYR A O 1
ATOM 854 N N . GLU A 1 102 ? -3.448 -1.226 7.164 1.00 91.44 102 GLU A N 1
ATOM 855 C CA . GLU A 1 102 ? -3.880 -1.712 5.875 1.00 91.44 102 GLU A CA 1
ATOM 856 C C . GLU A 1 102 ? -3.456 -0.786 4.748 1.00 91.44 102 GLU A C 1
ATOM 858 O O . GLU A 1 102 ? -2.904 -1.260 3.758 1.00 91.44 102 GLU A O 1
ATOM 863 N N . ALA A 1 103 ? -3.660 0.523 4.933 1.00 93.25 103 ALA A N 1
ATOM 864 C CA . ALA A 1 103 ? -3.194 1.524 3.987 1.00 93.25 103 ALA A CA 1
ATOM 865 C C . ALA A 1 103 ? -1.699 1.331 3.707 1.00 93.25 103 ALA A C 1
ATOM 867 O O . ALA A 1 103 ? -1.303 1.176 2.557 1.00 93.25 103 ALA A O 1
ATOM 868 N N . PHE A 1 104 ? -0.876 1.221 4.753 1.00 96.00 104 PHE A N 1
ATOM 869 C CA . PHE A 1 104 ? 0.553 0.982 4.584 1.00 96.00 104 PHE A CA 1
ATOM 870 C C . PHE A 1 104 ? 0.860 -0.365 3.913 1.00 96.00 104 PHE A C 1
ATOM 872 O O . PHE A 1 104 ? 1.728 -0.421 3.049 1.00 96.00 104 PHE A O 1
ATOM 879 N N . SER A 1 105 ? 0.129 -1.435 4.242 1.00 94.75 105 SER A N 1
ATOM 880 C CA . SER A 1 105 ? 0.323 -2.745 3.602 1.00 94.75 105 SER A CA 1
ATOM 881 C C . SER A 1 105 ? 0.099 -2.703 2.086 1.00 94.75 105 SER A C 1
ATOM 883 O O . SER A 1 105 ? 0.847 -3.348 1.354 1.00 94.75 105 SER A O 1
ATOM 885 N N . MET A 1 106 ? -0.901 -1.946 1.620 1.00 93.38 106 MET A N 1
ATOM 886 C CA . MET A 1 106 ? -1.178 -1.744 0.191 1.00 93.38 106 MET A CA 1
ATOM 887 C C . MET A 1 106 ? -0.080 -0.914 -0.483 1.00 93.38 106 MET A C 1
ATOM 889 O O . MET A 1 106 ? 0.445 -1.325 -1.515 1.00 93.38 106 MET A O 1
ATOM 893 N N . LEU A 1 107 ? 0.317 0.206 0.131 1.00 94.88 107 LEU A N 1
ATOM 894 C CA . LEU A 1 107 ? 1.356 1.096 -0.404 1.00 94.88 107 LEU A CA 1
ATOM 895 C C . LEU A 1 107 ? 2.705 0.384 -0.532 1.00 94.88 107 LEU A C 1
ATOM 897 O O . LEU A 1 107 ? 3.331 0.417 -1.588 1.00 94.88 107 LEU A O 1
ATOM 901 N N . ALA A 1 108 ? 3.129 -0.308 0.526 1.00 95.12 108 ALA A N 1
ATOM 902 C CA . ALA A 1 108 ? 4.383 -1.048 0.530 1.00 95.12 108 ALA A CA 1
ATOM 903 C C . ALA A 1 108 ? 4.378 -2.184 -0.503 1.00 95.12 108 ALA A C 1
ATOM 905 O O . ALA A 1 108 ? 5.394 -2.429 -1.150 1.00 95.12 108 ALA A O 1
ATOM 906 N N . ALA A 1 109 ? 3.243 -2.867 -0.688 1.00 94.00 109 ALA A N 1
ATOM 907 C CA . ALA A 1 109 ? 3.111 -3.897 -1.713 1.00 94.00 109 ALA A CA 1
ATOM 908 C C . ALA A 1 109 ? 3.221 -3.324 -3.133 1.00 94.00 109 ALA A C 1
ATOM 910 O O . ALA A 1 109 ? 3.943 -3.900 -3.945 1.00 94.00 109 ALA A O 1
ATOM 911 N N . ASN A 1 110 ? 2.559 -2.194 -3.409 1.00 91.31 110 ASN A N 1
ATOM 912 C CA . ASN A 1 110 ? 2.658 -1.498 -4.693 1.00 91.31 110 ASN A CA 1
ATOM 913 C C . ASN A 1 110 ? 4.104 -1.118 -4.998 1.00 91.31 110 ASN A C 1
ATOM 915 O O . ASN A 1 110 ? 4.640 -1.543 -6.015 1.00 91.31 110 ASN A O 1
ATOM 919 N N . VAL A 1 111 ? 4.760 -0.402 -4.086 1.00 91.69 111 VAL A N 1
ATOM 920 C CA . VAL A 1 111 ? 6.151 0.040 -4.259 1.00 91.69 111 VAL A CA 1
ATOM 921 C C . VAL A 1 111 ? 7.093 -1.142 -4.540 1.00 91.69 111 VAL A C 1
ATOM 923 O O . VAL A 1 111 ? 7.883 -1.089 -5.481 1.00 91.69 111 VAL A O 1
ATOM 926 N N . LEU A 1 112 ? 6.957 -2.251 -3.803 1.00 91.00 112 LEU A N 1
ATOM 927 C CA . LEU A 1 112 ? 7.783 -3.450 -3.999 1.00 91.00 112 LEU A CA 1
ATOM 928 C C . LEU A 1 112 ? 7.535 -4.175 -5.329 1.00 91.00 112 LEU A C 1
ATOM 930 O O . LEU A 1 112 ? 8.460 -4.770 -5.877 1.00 91.00 112 LEU A O 1
ATOM 934 N N . GLU A 1 113 ? 6.305 -4.204 -5.842 1.00 87.25 113 GLU A N 1
ATOM 935 C CA . GLU A 1 113 ? 6.036 -4.852 -7.133 1.00 87.25 113 GLU A CA 1
ATOM 936 C C . GLU A 1 113 ? 6.315 -3.920 -8.318 1.00 87.25 113 GLU A C 1
ATOM 938 O O . GLU A 1 113 ? 6.725 -4.408 -9.371 1.00 87.25 113 GLU A O 1
ATOM 943 N N . LEU A 1 114 ? 6.220 -2.597 -8.143 1.00 83.12 114 LEU A N 1
ATOM 944 C CA . LEU A 1 114 ? 6.652 -1.620 -9.147 1.00 83.12 114 LEU A CA 1
ATOM 945 C C . LEU A 1 114 ? 8.150 -1.737 -9.446 1.00 83.12 114 LEU A C 1
ATOM 947 O O . LEU A 1 114 ? 8.521 -1.637 -10.609 1.00 83.12 114 LEU A O 1
ATOM 951 N N . GLN A 1 115 ? 8.991 -2.086 -8.459 1.00 82.31 115 GLN A N 1
ATOM 952 C CA . GLN A 1 115 ? 10.406 -2.428 -8.698 1.00 82.31 115 GLN A CA 1
ATOM 953 C C . GLN A 1 115 ? 10.578 -3.464 -9.814 1.00 82.31 115 GLN A C 1
ATOM 955 O O . GLN A 1 115 ? 11.424 -3.311 -10.687 1.00 82.31 115 GLN A O 1
ATOM 960 N N . LYS A 1 116 ? 9.767 -4.528 -9.784 1.00 76.56 116 LYS A N 1
ATOM 961 C CA . LYS A 1 116 ? 9.796 -5.582 -10.807 1.00 76.56 116 LYS A CA 1
ATOM 962 C C . LYS A 1 116 ? 9.132 -5.119 -12.101 1.00 76.56 116 LYS A C 1
ATOM 964 O O . LYS A 1 116 ? 9.520 -5.553 -13.184 1.00 76.56 116 LYS A O 1
ATOM 969 N N . GLY A 1 117 ? 8.107 -4.277 -11.972 1.00 77.25 117 GLY A N 1
ATOM 970 C CA . GLY A 1 117 ? 7.367 -3.686 -13.079 1.00 77.25 117 GLY A CA 1
ATOM 971 C C . GLY A 1 117 ? 8.248 -2.820 -13.974 1.00 77.25 117 GLY A C 1
ATOM 972 O O . GLY A 1 117 ? 8.205 -3.004 -15.184 1.00 77.25 117 GLY A O 1
ATOM 973 N N . PHE A 1 118 ? 9.099 -1.963 -13.404 1.00 79.56 118 PHE A N 1
ATOM 974 C CA . PHE A 1 118 ? 9.999 -1.100 -14.179 1.00 79.56 118 PHE A CA 1
ATOM 975 C C . PHE A 1 118 ? 10.907 -1.886 -15.135 1.00 79.56 118 PHE A C 1
ATOM 977 O O . PHE A 1 118 ? 11.132 -1.464 -16.260 1.00 79.56 118 PHE A O 1
ATOM 984 N N . GLU A 1 119 ? 11.349 -3.085 -14.749 1.00 76.81 119 GLU A N 1
ATOM 985 C CA . GLU A 1 119 ? 12.165 -3.944 -15.620 1.00 76.81 119 GLU A CA 1
ATOM 986 C C . GLU A 1 119 ? 11.343 -4.752 -16.649 1.00 76.81 119 GLU A C 1
ATOM 988 O O . GLU A 1 119 ? 11.905 -5.332 -17.581 1.00 76.81 119 GLU A O 1
ATOM 993 N N . SER A 1 120 ? 10.020 -4.837 -16.475 1.00 72.50 120 SER A N 1
ATOM 994 C CA . SER A 1 120 ? 9.143 -5.791 -17.179 1.00 72.50 120 SER A CA 1
ATOM 995 C C . SER A 1 120 ? 8.035 -5.138 -18.018 1.00 72.50 120 SER A C 1
ATOM 997 O O . SER A 1 120 ? 7.259 -5.851 -18.665 1.00 72.50 120 SER A O 1
ATOM 999 N N . VAL A 1 121 ? 7.927 -3.807 -18.007 1.00 71.81 121 VAL A N 1
ATOM 1000 C CA . VAL A 1 121 ? 6.895 -3.038 -18.717 1.00 71.81 121 VAL A CA 1
ATOM 1001 C C . VAL A 1 121 ? 7.564 -2.049 -19.668 1.00 71.81 121 VAL A C 1
ATOM 1003 O O . VAL A 1 121 ? 8.420 -1.277 -19.263 1.00 71.81 121 VAL A O 1
ATOM 1006 N N . GLU A 1 122 ? 7.171 -2.055 -20.946 1.00 65.31 122 GLU A N 1
ATOM 1007 C CA . GLU A 1 122 ? 7.780 -1.184 -21.975 1.00 65.31 122 GLU A CA 1
ATOM 1008 C C . GLU A 1 122 ? 7.463 0.314 -21.795 1.00 65.31 122 GLU A C 1
ATOM 1010 O O . GLU A 1 122 ? 8.035 1.156 -22.489 1.00 65.31 122 GLU A O 1
ATOM 1015 N N . TYR A 1 123 ? 6.525 0.651 -20.910 1.00 65.06 123 TYR A N 1
ATOM 1016 C CA . TYR A 1 123 ? 6.072 2.013 -20.671 1.00 65.06 123 TYR A CA 1
ATOM 1017 C C . TYR A 1 123 ? 6.070 2.340 -19.182 1.00 65.06 123 TYR A C 1
ATOM 1019 O O . TYR A 1 123 ? 5.240 1.860 -18.416 1.00 65.06 123 TYR A O 1
ATOM 1027 N N . GLU A 1 124 ? 7.035 3.165 -18.792 1.00 69.38 124 GLU A N 1
ATOM 1028 C CA . GLU A 1 124 ? 7.344 3.442 -17.390 1.00 69.38 124 GLU A CA 1
ATOM 1029 C C . GLU A 1 124 ? 6.488 4.569 -16.803 1.00 69.38 124 GLU A C 1
ATOM 1031 O O . GLU A 1 124 ? 6.265 4.577 -15.601 1.00 69.38 124 GLU A O 1
ATOM 1036 N N . VAL A 1 125 ? 5.956 5.482 -17.630 1.00 74.94 125 VAL A N 1
ATOM 1037 C CA . VAL A 1 125 ? 5.263 6.701 -17.158 1.00 74.94 125 VAL A CA 1
ATOM 1038 C C . VAL A 1 125 ? 4.085 6.368 -16.241 1.00 74.94 125 VAL A C 1
ATOM 1040 O O . VAL A 1 125 ? 3.986 6.910 -15.149 1.00 74.94 125 VAL A O 1
ATOM 1043 N N . GLU A 1 126 ? 3.235 5.426 -16.648 1.00 77.69 126 GLU A N 1
ATOM 1044 C CA . GLU A 1 126 ? 2.056 5.032 -15.867 1.00 77.69 126 GLU A CA 1
ATOM 1045 C C . GLU A 1 126 ? 2.443 4.344 -14.549 1.00 77.69 126 GLU A C 1
ATOM 1047 O O . GLU A 1 126 ? 1.746 4.485 -13.551 1.00 77.69 126 GLU A O 1
ATOM 1052 N N . LEU A 1 127 ? 3.569 3.625 -14.511 1.00 81.25 127 LEU A N 1
ATOM 1053 C CA . LEU A 1 127 ? 4.073 2.998 -13.286 1.00 81.25 127 LEU A CA 1
ATOM 1054 C C . LEU A 1 127 ? 4.735 4.006 -12.352 1.00 81.25 127 LEU A C 1
ATOM 1056 O O . LEU A 1 127 ? 4.605 3.881 -11.133 1.00 81.25 127 LEU A O 1
ATOM 1060 N N . SER A 1 128 ? 5.415 5.001 -12.918 1.00 84.50 128 SER A N 1
ATOM 1061 C CA . SER A 1 128 ? 5.975 6.122 -12.173 1.00 84.50 128 SER A CA 1
ATOM 1062 C C . SER A 1 128 ? 4.870 6.938 -11.512 1.00 84.50 128 SER A C 1
ATOM 1064 O O . SER A 1 128 ? 4.991 7.225 -10.330 1.00 84.50 128 SER A O 1
ATOM 1066 N N . ASP A 1 129 ? 3.750 7.195 -12.196 1.00 87.00 129 ASP A N 1
ATOM 1067 C CA . ASP A 1 129 ? 2.600 7.889 -11.598 1.00 87.00 129 ASP A CA 1
ATOM 1068 C C . ASP A 1 129 ? 2.022 7.110 -10.398 1.00 87.00 129 ASP A C 1
ATOM 1070 O O . ASP A 1 129 ? 1.808 7.681 -9.328 1.00 87.00 129 ASP A O 1
ATOM 1074 N N . ILE A 1 130 ? 1.854 5.783 -10.517 1.00 88.38 130 ILE A N 1
ATOM 1075 C CA . ILE A 1 130 ? 1.427 4.934 -9.383 1.00 88.38 130 ILE A CA 1
ATOM 1076 C C . ILE A 1 130 ? 2.442 5.007 -8.235 1.00 88.38 130 ILE A C 1
ATOM 1078 O O . ILE A 1 130 ? 2.064 5.014 -7.058 1.00 88.38 130 ILE A O 1
ATOM 1082 N N . PHE A 1 131 ? 3.738 5.032 -8.557 1.00 90.69 131 PHE A N 1
ATOM 1083 C CA . PHE A 1 131 ? 4.797 5.162 -7.563 1.00 90.69 131 PHE A CA 1
ATOM 1084 C C . PHE A 1 131 ? 4.683 6.493 -6.818 1.00 90.69 131 PHE A C 1
ATOM 1086 O O . PHE A 1 131 ? 4.629 6.490 -5.585 1.00 90.69 131 PHE A O 1
ATOM 1093 N N . THR A 1 132 ? 4.568 7.604 -7.547 1.00 91.94 132 THR A N 1
ATOM 1094 C CA . THR A 1 132 ? 4.372 8.948 -6.996 1.00 91.94 132 THR A CA 1
ATOM 1095 C C . THR A 1 132 ? 3.143 8.989 -6.087 1.00 91.94 132 THR A C 1
ATOM 1097 O O . THR A 1 132 ? 3.253 9.423 -4.939 1.00 91.94 132 THR A O 1
ATOM 1100 N N . ASP A 1 133 ? 2.004 8.440 -6.521 1.00 91.50 133 ASP A N 1
ATOM 1101 C CA . ASP A 1 133 ? 0.778 8.369 -5.714 1.00 91.50 133 ASP A CA 1
ATOM 1102 C C . ASP A 1 133 ? 0.982 7.569 -4.415 1.00 91.50 133 ASP A C 1
ATOM 1104 O O . ASP A 1 133 ? 0.453 7.918 -3.347 1.00 91.50 133 ASP A O 1
ATOM 1108 N N . CYS A 1 134 ? 1.781 6.498 -4.467 1.00 93.00 134 CYS A N 1
ATOM 1109 C CA . CYS A 1 134 ? 2.127 5.727 -3.277 1.00 93.00 134 CYS A CA 1
ATOM 1110 C C . CYS A 1 134 ? 2.972 6.548 -2.291 1.00 93.00 134 CYS A C 1
ATOM 1112 O O . CYS A 1 134 ? 2.719 6.502 -1.081 1.00 93.00 134 CYS A O 1
ATOM 1114 N N . ILE A 1 135 ? 3.947 7.316 -2.786 1.00 94.38 135 ILE A N 1
ATOM 1115 C CA . ILE A 1 135 ? 4.787 8.200 -1.965 1.00 94.38 135 ILE A CA 1
ATOM 1116 C C . ILE A 1 135 ? 3.959 9.338 -1.359 1.00 94.38 135 ILE A C 1
ATOM 1118 O O . ILE A 1 135 ? 4.070 9.599 -0.157 1.00 94.38 135 ILE A O 1
ATOM 1122 N N . ASP A 1 136 ? 3.075 9.961 -2.136 1.00 94.25 136 ASP A N 1
ATOM 1123 C CA . ASP A 1 136 ? 2.148 11.002 -1.678 1.00 94.25 136 ASP A CA 1
ATOM 1124 C C . ASP A 1 136 ? 1.248 10.486 -0.550 1.00 94.25 136 ASP A C 1
ATOM 1126 O O . ASP A 1 136 ? 1.104 11.113 0.510 1.00 94.25 136 ASP A O 1
ATOM 1130 N N . THR A 1 137 ? 0.689 9.290 -0.730 1.00 93.81 137 THR A N 1
ATOM 1131 C CA . THR A 1 137 ? -0.172 8.665 0.278 1.00 93.81 137 THR A CA 1
ATOM 1132 C C . THR A 1 137 ? 0.620 8.275 1.528 1.00 93.81 137 THR A C 1
ATOM 1134 O O . THR A 1 137 ? 0.131 8.442 2.651 1.00 93.81 137 THR A O 1
ATOM 1137 N N . LEU A 1 138 ? 1.867 7.815 1.381 1.00 95.75 138 LEU A N 1
ATOM 1138 C CA . LEU A 1 138 ? 2.753 7.526 2.511 1.00 95.75 138 LEU A CA 1
ATOM 1139 C C . LEU A 1 138 ? 3.116 8.803 3.284 1.00 95.75 138 LEU A C 1
ATOM 1141 O O . LEU A 1 138 ? 3.104 8.815 4.519 1.00 95.75 138 LEU A O 1
ATOM 1145 N N . GLN A 1 139 ? 3.360 9.909 2.579 1.00 95.75 139 GLN A N 1
ATOM 1146 C CA . GLN A 1 139 ? 3.572 11.225 3.177 1.00 95.75 139 GLN A CA 1
ATOM 1147 C C . GLN A 1 139 ? 2.338 11.694 3.960 1.00 95.75 139 GLN A C 1
ATOM 1149 O O . GLN A 1 139 ? 2.482 12.185 5.090 1.00 95.75 139 GLN A O 1
ATOM 1154 N N . ASN A 1 140 ? 1.137 11.509 3.396 1.00 95.00 140 ASN A N 1
ATOM 1155 C CA . ASN A 1 140 ? -0.137 11.764 4.071 1.00 95.00 140 ASN A CA 1
ATOM 1156 C C . ASN A 1 140 ? -0.265 10.896 5.332 1.00 95.00 140 ASN A C 1
ATOM 1158 O O . ASN A 1 140 ? -0.570 11.423 6.402 1.00 95.00 140 ASN A O 1
ATOM 1162 N N . LEU A 1 141 ? 0.052 9.602 5.257 1.00 95.00 141 LEU A N 1
ATOM 1163 C CA . LEU A 1 141 ? 0.014 8.683 6.398 1.00 95.00 141 LEU A CA 1
ATOM 1164 C C . LEU A 1 141 ? 0.960 9.118 7.526 1.00 95.00 141 LEU A C 1
ATOM 1166 O O . LEU A 1 141 ? 0.534 9.215 8.677 1.00 95.00 141 LEU A O 1
ATOM 1170 N N . LEU A 1 142 ? 2.200 9.494 7.205 1.00 96.25 142 LEU A N 1
ATOM 1171 C CA . LEU A 1 142 ? 3.174 10.026 8.171 1.00 96.25 142 LEU A CA 1
ATOM 1172 C C . LEU A 1 142 ? 2.827 11.432 8.691 1.00 96.25 142 LEU A C 1
ATOM 1174 O O . LEU A 1 142 ? 3.485 11.935 9.598 1.00 96.25 142 LEU A O 1
ATOM 1178 N N . SER A 1 143 ? 1.826 12.113 8.126 1.00 94.56 143 SER A N 1
ATOM 1179 C CA . SER A 1 143 ? 1.273 13.344 8.713 1.00 94.56 143 SER A CA 1
ATOM 1180 C C . SER A 1 143 ? 0.229 13.068 9.802 1.00 94.56 143 SER A C 1
ATOM 1182 O O . SER A 1 143 ? -0.123 13.971 10.563 1.00 94.56 143 SER A O 1
ATOM 1184 N N . LYS A 1 144 ? -0.284 11.832 9.887 1.00 93.62 144 LYS A N 1
ATOM 1185 C CA . LYS A 1 144 ? -1.303 11.443 10.866 1.00 93.62 144 LYS A CA 1
ATOM 1186 C C . LYS A 1 144 ? -0.669 11.015 12.187 1.00 93.62 144 LYS A C 1
ATOM 1188 O O . LYS A 1 144 ? 0.494 10.626 12.274 1.00 93.62 144 LYS A O 1
ATOM 1193 N N . LYS A 1 145 ? -1.487 11.008 13.242 1.00 91.88 145 LYS A N 1
ATOM 1194 C CA . LYS A 1 145 ? -1.128 10.394 14.524 1.00 91.88 145 LYS A CA 1
ATOM 1195 C C . LYS A 1 145 ? -1.266 8.872 14.422 1.00 91.88 145 LYS A C 1
ATOM 1197 O O . LYS A 1 145 ? -2.297 8.316 14.797 1.00 91.88 145 LYS A O 1
ATOM 1202 N N . ILE A 1 146 ? -0.234 8.219 13.897 1.00 94.06 146 ILE A N 1
ATOM 1203 C CA . ILE A 1 146 ? -0.187 6.760 13.752 1.00 94.06 146 ILE A CA 1
ATOM 1204 C C . ILE A 1 146 ? 0.357 6.060 15.017 1.00 94.06 146 ILE A C 1
ATOM 1206 O O . ILE A 1 146 ? 1.115 6.681 15.784 1.00 94.06 146 ILE A O 1
ATOM 1210 N N . PRO A 1 147 ? -0.014 4.782 15.250 1.00 93.81 147 PRO A N 1
ATOM 1211 C CA . PRO A 1 147 ? 0.560 3.949 16.310 1.00 93.81 147 PRO A CA 1
ATOM 1212 C C . PRO A 1 147 ? 2.092 3.899 16.247 1.00 93.81 147 PRO A C 1
ATOM 1214 O O . PRO A 1 147 ? 2.672 3.943 15.164 1.00 93.81 147 PRO A O 1
ATOM 1217 N N . LEU A 1 148 ? 2.754 3.839 17.409 1.00 94.44 148 LEU A N 1
ATOM 1218 C CA . LEU A 1 148 ? 4.221 3.816 17.484 1.00 94.44 148 LEU A CA 1
ATOM 1219 C C . LEU A 1 148 ? 4.802 2.563 16.819 1.00 94.44 148 LEU A C 1
ATOM 1221 O O . LEU A 1 148 ? 5.782 2.658 16.093 1.00 94.44 148 LEU A O 1
ATOM 1225 N N . ASP A 1 149 ? 4.175 1.408 17.018 1.00 95.25 149 ASP A N 1
ATOM 1226 C CA . ASP A 1 149 ? 4.639 0.159 16.426 1.00 95.25 149 ASP A CA 1
ATOM 1227 C C . ASP A 1 149 ? 4.445 0.129 14.900 1.00 95.25 149 ASP A C 1
ATOM 1229 O O . ASP A 1 149 ? 5.278 -0.431 14.191 1.00 95.25 149 ASP A O 1
ATOM 1233 N N . LEU A 1 150 ? 3.411 0.795 14.368 1.00 95.94 150 LEU A N 1
ATOM 1234 C CA . LEU A 1 150 ? 3.294 1.030 12.926 1.00 95.94 150 LEU A CA 1
ATOM 1235 C C . LEU A 1 150 ? 4.388 1.970 12.414 1.00 95.94 150 LEU A C 1
ATOM 1237 O O . LEU A 1 150 ? 4.989 1.691 11.382 1.00 95.94 150 LEU A O 1
ATOM 1241 N N . LEU A 1 151 ? 4.650 3.072 13.123 1.00 97.38 151 LEU A N 1
ATOM 1242 C CA . LEU A 1 151 ? 5.708 4.017 12.756 1.00 97.38 151 LEU A CA 1
ATOM 1243 C C . LEU A 1 151 ? 7.074 3.319 12.684 1.00 97.38 151 LEU A C 1
ATOM 1245 O O . LEU A 1 151 ? 7.803 3.541 11.723 1.00 97.38 151 LEU A O 1
ATOM 1249 N N . GLN A 1 152 ? 7.376 2.437 13.641 1.00 96.75 152 GLN A N 1
ATOM 1250 C CA . GLN A 1 152 ? 8.595 1.625 13.644 1.00 96.75 152 GLN A CA 1
ATOM 1251 C C . GLN A 1 152 ? 8.684 0.736 12.394 1.00 96.75 152 GLN A C 1
ATOM 1253 O O . GLN A 1 152 ? 9.683 0.768 11.683 1.00 96.75 152 GLN A O 1
ATOM 1258 N N . LYS A 1 153 ? 7.608 0.007 12.069 1.00 96.94 153 LYS A N 1
ATOM 1259 C CA . LYS A 1 153 ? 7.551 -0.846 10.868 1.00 96.94 153 LYS A CA 1
ATOM 1260 C C . LYS A 1 153 ? 7.708 -0.040 9.569 1.00 96.94 153 LYS A C 1
ATOM 1262 O O . LYS A 1 153 ? 8.336 -0.513 8.627 1.00 96.94 153 LYS A O 1
ATOM 1267 N N . ILE A 1 154 ? 7.136 1.166 9.507 1.00 97.56 154 ILE A N 1
ATOM 1268 C CA . ILE A 1 154 ? 7.288 2.071 8.357 1.00 97.56 154 ILE A CA 1
ATOM 1269 C C . ILE A 1 154 ? 8.731 2.557 8.242 1.00 97.56 154 ILE A C 1
ATOM 1271 O O . ILE A 1 154 ? 9.264 2.576 7.138 1.00 97.56 154 ILE A O 1
ATOM 1275 N N . TYR A 1 155 ? 9.364 2.931 9.356 1.00 97.69 155 TYR A N 1
ATOM 1276 C CA . TYR A 1 155 ? 10.764 3.349 9.368 1.00 97.69 155 TYR A CA 1
ATOM 1277 C C . TYR A 1 155 ? 11.687 2.231 8.869 1.00 97.69 155 TYR A C 1
ATOM 1279 O O . TYR A 1 155 ? 12.467 2.468 7.955 1.00 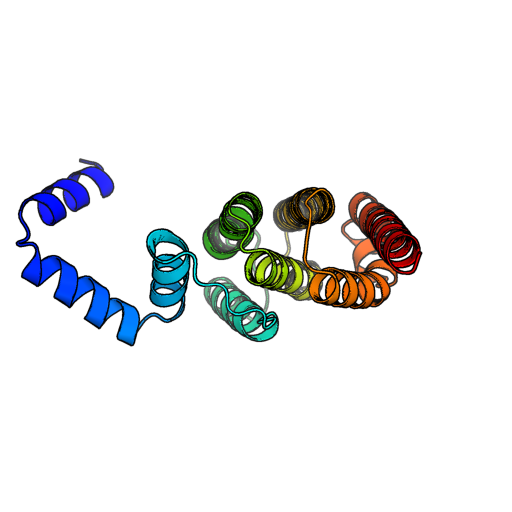97.69 155 TYR A O 1
ATOM 1287 N N . GLU A 1 156 ? 11.551 1.010 9.391 1.00 96.56 156 GLU A N 1
ATOM 1288 C CA . GLU A 1 156 ? 12.353 -0.151 8.965 1.00 96.56 156 GLU A CA 1
ATOM 1289 C C . GLU A 1 156 ? 12.186 -0.450 7.470 1.00 96.56 156 GLU A C 1
ATOM 1291 O O . GLU A 1 156 ? 13.144 -0.767 6.765 1.00 96.56 156 GLU A O 1
ATOM 1296 N N . TRP A 1 157 ? 10.959 -0.318 6.962 1.00 96.88 157 TRP A N 1
ATOM 1297 C CA . TRP A 1 157 ? 10.693 -0.461 5.537 1.00 96.88 157 TRP A CA 1
ATOM 1298 C C . TRP A 1 157 ? 11.344 0.670 4.725 1.00 96.88 157 TRP A C 1
ATOM 1300 O O . TRP A 1 157 ? 12.053 0.394 3.762 1.00 96.88 157 TRP A O 1
ATOM 1310 N N . LEU A 1 158 ? 11.184 1.931 5.137 1.00 96.62 158 LEU A N 1
ATOM 1311 C CA . LEU A 1 158 ? 11.802 3.091 4.482 1.00 96.62 158 LEU A CA 1
ATOM 1312 C C . LEU A 1 158 ? 13.332 3.036 4.508 1.00 96.62 158 LEU A C 1
ATOM 1314 O O . LEU A 1 158 ? 13.968 3.472 3.554 1.00 96.62 158 LEU A O 1
ATOM 1318 N N . GLU A 1 159 ? 13.928 2.502 5.573 1.00 95.31 159 GLU A N 1
ATOM 1319 C CA . GLU A 1 159 ? 15.373 2.305 5.692 1.00 95.31 159 GLU A CA 1
ATOM 1320 C C . GLU A 1 159 ? 15.908 1.415 4.577 1.00 95.31 159 GLU A C 1
ATOM 1322 O O . GLU A 1 159 ? 16.874 1.780 3.910 1.00 95.31 159 GLU A O 1
ATOM 1327 N N . LYS A 1 160 ? 15.215 0.308 4.309 1.00 93.88 160 LYS A N 1
ATOM 1328 C CA . LYS A 1 160 ? 15.552 -0.598 3.215 1.00 93.88 160 LYS A CA 1
ATOM 1329 C C . LYS A 1 160 ? 15.281 0.019 1.841 1.00 93.88 160 LYS A C 1
ATOM 1331 O O . LYS A 1 160 ? 16.106 -0.100 0.939 1.00 93.88 160 LYS A O 1
ATOM 1336 N N . GLU A 1 161 ? 14.119 0.638 1.658 1.00 92.88 161 GLU A N 1
ATOM 1337 C CA . GLU A 1 161 ? 13.663 1.073 0.335 1.00 92.88 161 GLU A CA 1
ATOM 1338 C C . GLU A 1 161 ? 14.341 2.364 -0.142 1.00 92.88 161 GLU A C 1
ATOM 1340 O O . GLU A 1 161 ? 14.652 2.486 -1.323 1.00 92.88 161 GLU A O 1
ATOM 1345 N N . ALA A 1 162 ? 14.670 3.299 0.752 1.00 91.06 162 ALA A N 1
ATOM 1346 C CA . ALA A 1 162 ? 15.365 4.541 0.392 1.00 91.06 162 ALA A CA 1
ATOM 1347 C C . ALA A 1 162 ? 16.805 4.323 -0.120 1.00 91.06 162 ALA A C 1
ATOM 1349 O O . ALA A 1 162 ? 17.406 5.232 -0.696 1.00 91.06 162 ALA A O 1
ATOM 1350 N N . GLU A 1 163 ? 17.367 3.136 0.114 1.00 88.38 163 GLU A N 1
ATOM 1351 C CA . GLU A 1 163 ? 18.700 2.733 -0.344 1.00 88.38 163 GLU A CA 1
ATOM 1352 C C . GLU A 1 163 ? 18.650 1.835 -1.586 1.00 88.38 163 GLU A C 1
ATOM 1354 O O . GLU A 1 163 ? 19.697 1.426 -2.092 1.00 88.38 163 GLU A O 1
ATOM 1359 N N . ASN A 1 164 ? 17.455 1.529 -2.104 1.00 88.56 164 ASN A N 1
ATOM 1360 C CA . ASN A 1 164 ? 17.327 0.673 -3.271 1.00 88.56 164 ASN A CA 1
ATOM 1361 C C . ASN A 1 164 ? 17.752 1.424 -4.552 1.00 88.56 164 ASN A C 1
ATOM 1363 O O . ASN A 1 164 ? 17.110 2.413 -4.919 1.00 88.56 164 ASN A O 1
ATOM 1367 N N . PRO A 1 165 ? 18.795 0.954 -5.266 1.00 86.38 165 PRO A N 1
ATOM 1368 C CA . PRO A 1 165 ? 19.303 1.635 -6.453 1.00 86.38 165 PRO A CA 1
ATOM 1369 C C . PRO A 1 165 ? 18.309 1.660 -7.619 1.00 86.38 165 PRO A C 1
ATOM 1371 O O . PRO A 1 165 ? 18.370 2.594 -8.410 1.00 86.38 165 PRO A O 1
ATOM 1374 N N . ILE A 1 166 ? 17.366 0.708 -7.699 1.00 85.12 166 ILE A N 1
ATOM 1375 C CA . ILE A 1 166 ? 16.374 0.646 -8.789 1.00 85.12 166 ILE A CA 1
ATOM 1376 C C . ILE A 1 166 ? 15.599 1.963 -8.894 1.00 85.12 166 ILE A C 1
ATOM 1378 O O . ILE A 1 166 ? 15.362 2.464 -9.987 1.00 85.12 166 ILE A O 1
ATOM 1382 N N . TYR A 1 167 ? 15.237 2.579 -7.769 1.00 84.00 167 TYR A N 1
ATOM 1383 C CA . TYR A 1 167 ? 14.449 3.811 -7.802 1.00 84.00 167 TYR A CA 1
ATOM 1384 C C . TYR A 1 167 ? 15.213 4.995 -8.388 1.00 84.00 167 TYR A C 1
ATOM 1386 O O . TYR A 1 167 ? 14.607 5.850 -9.025 1.00 84.00 167 TYR A O 1
ATOM 1394 N N . ALA A 1 168 ? 16.536 5.040 -8.219 1.00 79.62 168 ALA A N 1
ATOM 1395 C CA . ALA A 1 168 ? 17.351 6.107 -8.789 1.00 79.62 168 ALA A CA 1
ATOM 1396 C C . ALA A 1 168 ? 17.387 6.054 -10.325 1.00 79.62 168 ALA A C 1
ATOM 1398 O O . ALA A 1 168 ? 17.549 7.097 -10.956 1.00 79.62 168 ALA A O 1
ATOM 1399 N N . ASP A 1 169 ? 17.208 4.864 -10.904 1.00 80.50 169 ASP A N 1
ATOM 1400 C CA . ASP A 1 169 ? 17.259 4.650 -12.350 1.00 80.50 169 ASP A CA 1
ATOM 1401 C C . ASP A 1 169 ? 15.917 4.959 -13.041 1.00 80.50 169 ASP A C 1
ATOM 1403 O O . ASP A 1 169 ? 15.926 5.443 -14.172 1.00 80.50 169 ASP A O 1
ATOM 1407 N N . TYR A 1 170 ? 14.781 4.746 -12.360 1.00 78.75 170 TYR A N 1
ATOM 1408 C CA . TYR A 1 170 ? 13.438 4.847 -12.966 1.00 78.75 170 TYR A CA 1
ATOM 1409 C C . TYR A 1 170 ? 12.551 5.973 -12.406 1.00 78.75 170 TYR A C 1
ATOM 1411 O O . TYR A 1 170 ? 11.702 6.507 -13.116 1.00 78.75 170 TYR A O 1
ATOM 1419 N N . VAL A 1 171 ? 12.739 6.368 -11.143 1.00 81.50 171 VAL A N 1
ATOM 1420 C CA . VAL A 1 171 ? 11.890 7.343 -10.425 1.00 81.50 171 VAL A CA 1
ATOM 1421 C C . VAL A 1 171 ? 12.739 8.258 -9.536 1.00 81.50 171 VAL A C 1
ATOM 1423 O O . VAL A 1 171 ? 12.508 8.391 -8.337 1.00 81.50 171 VAL A O 1
ATOM 1426 N N . TYR A 1 172 ? 13.763 8.884 -10.127 1.00 81.00 172 TYR A N 1
ATOM 1427 C CA . TYR A 1 172 ? 14.802 9.633 -9.403 1.00 81.00 172 TYR A CA 1
ATOM 1428 C C . TYR A 1 172 ? 14.253 10.640 -8.373 1.00 81.00 172 TYR A C 1
ATOM 1430 O O . TYR A 1 172 ? 14.720 10.668 -7.235 1.00 81.00 172 TYR A O 1
ATOM 1438 N N . GLU A 1 173 ? 13.248 11.442 -8.745 1.00 83.94 173 GLU A N 1
ATOM 1439 C CA . GLU A 1 173 ? 12.659 12.437 -7.836 1.00 83.94 173 GLU A CA 1
ATOM 1440 C C . GLU A 1 173 ? 11.974 11.771 -6.630 1.00 83.94 173 GLU A C 1
ATOM 1442 O O . GLU A 1 173 ? 12.205 12.166 -5.486 1.00 83.94 173 GLU A O 1
ATOM 1447 N N . ASP A 1 174 ? 11.201 10.707 -6.852 1.00 89.31 174 ASP A N 1
ATOM 1448 C CA . ASP A 1 174 ? 10.539 9.973 -5.771 1.00 89.31 174 ASP A CA 1
ATOM 1449 C C . ASP A 1 174 ? 11.515 9.128 -4.931 1.00 89.31 174 ASP A C 1
ATOM 1451 O O . ASP A 1 174 ? 11.274 8.895 -3.742 1.00 89.31 174 ASP A O 1
ATOM 1455 N N . ALA A 1 175 ? 12.660 8.727 -5.492 1.00 88.25 175 ALA A N 1
ATOM 1456 C CA . ALA A 1 175 ? 13.735 8.072 -4.748 1.00 88.25 175 ALA A CA 1
ATOM 1457 C C . ALA A 1 175 ? 14.333 8.997 -3.674 1.00 88.25 175 ALA A C 1
ATOM 1459 O O . ALA A 1 175 ? 14.614 8.562 -2.553 1.00 88.25 175 ALA A O 1
ATOM 1460 N N . ASP A 1 176 ? 14.500 10.286 -3.980 1.00 91.06 176 ASP A N 1
ATOM 1461 C CA . ASP A 1 176 ? 14.926 11.274 -2.987 1.00 91.06 176 ASP A CA 1
ATOM 1462 C C . ASP A 1 176 ? 13.825 11.534 -1.948 1.00 91.06 176 ASP A C 1
ATOM 1464 O O . ASP A 1 176 ? 14.112 11.594 -0.748 1.00 91.06 176 ASP A O 1
ATOM 1468 N N . ARG A 1 177 ? 12.552 11.547 -2.361 1.00 94.19 177 ARG A N 1
ATOM 1469 C CA . ARG A 1 177 ? 11.413 11.663 -1.433 1.00 94.19 177 ARG A CA 1
ATOM 1470 C C . ARG A 1 177 ? 11.330 10.495 -0.449 1.00 94.19 177 ARG A C 1
ATOM 1472 O O . ARG A 1 177 ? 11.025 10.716 0.722 1.00 94.19 177 ARG A O 1
ATOM 1479 N N . LEU A 1 178 ? 11.664 9.267 -0.851 1.00 93.50 178 LEU A N 1
ATOM 1480 C CA . LEU A 1 178 ? 11.769 8.131 0.079 1.00 93.50 178 LEU A CA 1
ATOM 1481 C C . LEU A 1 178 ? 12.799 8.383 1.192 1.00 93.50 178 LEU A C 1
ATOM 1483 O O . LEU A 1 178 ? 12.537 8.072 2.358 1.00 93.50 178 LEU A O 1
ATOM 1487 N N . LYS A 1 179 ? 13.946 8.995 0.869 1.00 94.31 179 LYS A N 1
ATOM 1488 C CA . LYS A 1 179 ? 14.966 9.366 1.868 1.00 94.31 179 LYS A CA 1
ATOM 1489 C C . LYS A 1 179 ? 14.446 10.443 2.818 1.00 94.31 179 LYS A C 1
ATOM 1491 O O . LYS A 1 179 ? 14.678 10.353 4.023 1.00 94.31 179 LYS A O 1
ATOM 1496 N N . GLU A 1 180 ? 13.714 11.431 2.309 1.00 95.81 180 GLU A N 1
ATOM 1497 C CA . GLU A 1 180 ? 13.079 12.460 3.142 1.00 95.81 180 GLU A CA 1
ATOM 1498 C C . GLU A 1 180 ? 12.036 11.860 4.092 1.00 95.81 180 GLU A C 1
ATOM 1500 O O . GLU A 1 180 ? 12.016 12.180 5.284 1.00 95.81 180 GLU A O 1
ATOM 1505 N N . LEU A 1 181 ? 11.201 10.941 3.597 1.00 96.62 181 LEU A N 1
ATOM 1506 C CA . LEU A 1 181 ? 10.224 10.230 4.420 1.00 96.62 181 LEU A CA 1
ATOM 1507 C C . LEU A 1 181 ? 10.905 9.366 5.485 1.00 96.62 181 LEU A C 1
ATOM 1509 O O . LEU A 1 181 ? 10.422 9.340 6.620 1.00 96.62 181 LEU A O 1
ATOM 1513 N N . LYS A 1 182 ? 12.038 8.721 5.167 1.00 97.19 182 LYS A N 1
ATOM 1514 C CA . LYS A 1 182 ? 12.857 7.986 6.148 1.00 97.19 182 LYS A CA 1
ATOM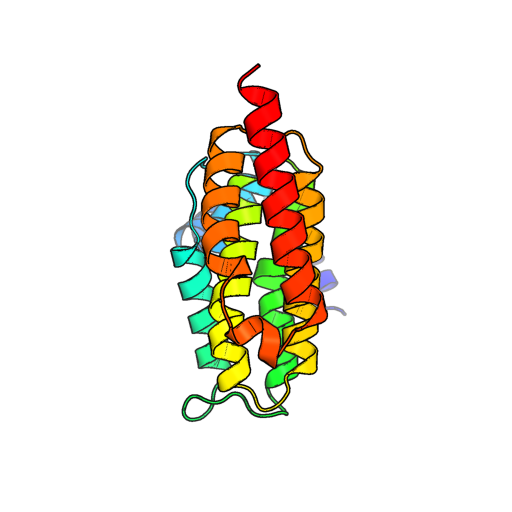 1515 C C . LYS A 1 182 ? 13.289 8.897 7.295 1.00 97.19 182 LYS A C 1
ATOM 1517 O O . LYS A 1 182 ? 13.029 8.584 8.455 1.00 97.19 182 LYS A O 1
ATOM 1522 N N . LEU A 1 183 ? 13.897 10.042 6.975 1.00 97.06 183 LEU A N 1
ATOM 1523 C CA . LEU A 1 183 ? 14.358 11.015 7.974 1.00 97.06 183 LEU A CA 1
ATOM 1524 C C . LEU A 1 183 ? 13.199 11.560 8.817 1.00 97.06 183 LEU A C 1
ATOM 1526 O O . LEU A 1 183 ? 13.322 11.711 10.032 1.00 97.06 183 LEU A O 1
ATOM 1530 N N . LYS A 1 184 ? 12.044 11.811 8.191 1.00 96.62 184 LYS A N 1
ATOM 1531 C CA . LYS A 1 184 ? 10.830 12.225 8.900 1.00 96.62 184 LYS A CA 1
ATOM 1532 C C . LYS A 1 184 ? 10.364 11.154 9.888 1.00 96.62 184 LYS A C 1
ATOM 1534 O O . LYS A 1 184 ? 10.073 11.484 11.035 1.00 96.62 184 LYS A O 1
ATOM 1539 N N . ALA A 1 185 ? 10.281 9.894 9.459 1.00 96.94 185 ALA A N 1
ATOM 1540 C CA . ALA A 1 185 ? 9.865 8.790 10.319 1.00 96.94 185 ALA A CA 1
ATOM 1541 C C . ALA A 1 185 ? 10.834 8.594 11.497 1.00 96.94 185 ALA A C 1
ATOM 1543 O O . ALA A 1 185 ? 10.378 8.425 12.626 1.00 96.94 185 ALA A O 1
ATOM 1544 N N . GLN A 1 186 ? 12.143 8.718 11.252 1.00 97.00 186 GLN A N 1
ATOM 1545 C CA . GLN A 1 186 ? 13.173 8.683 12.291 1.00 97.00 186 GLN A CA 1
ATOM 1546 C C . GLN A 1 186 ? 12.952 9.772 13.350 1.00 97.00 186 GLN A C 1
ATOM 1548 O O . GLN A 1 186 ? 12.824 9.465 14.531 1.00 97.00 186 GLN A O 1
ATOM 1553 N N . GLY A 1 187 ? 12.810 11.036 12.934 1.00 96.44 187 GLY A N 1
ATOM 1554 C CA . GLY A 1 187 ? 12.582 12.139 13.874 1.00 96.44 187 GLY A CA 1
ATOM 1555 C C . GLY A 1 187 ? 11.277 11.997 14.669 1.00 96.44 187 GLY A C 1
ATOM 1556 O O . GLY A 1 187 ? 11.192 12.424 15.818 1.00 96.44 187 GLY A O 1
ATOM 1557 N N . MET A 1 188 ? 10.251 11.361 14.091 1.00 95.94 188 MET A N 1
ATOM 1558 C CA . MET A 1 188 ? 9.009 11.040 14.804 1.00 95.94 188 MET A CA 1
ATOM 1559 C C . MET A 1 188 ? 9.178 9.931 15.854 1.00 95.94 188 MET A C 1
ATOM 1561 O O . MET A 1 188 ? 8.411 9.921 16.818 1.00 95.94 188 MET A O 1
ATOM 1565 N N . LEU A 1 189 ? 10.103 8.986 15.653 1.00 95.56 189 LEU A N 1
ATOM 1566 C CA . LEU A 1 189 ? 10.433 7.948 16.635 1.00 95.56 189 LEU A CA 1
ATOM 1567 C C . LEU A 1 189 ? 11.209 8.555 17.803 1.00 95.56 189 LEU A C 1
ATOM 1569 O O . LEU A 1 189 ? 10.783 8.400 18.943 1.00 95.56 189 LEU A O 1
ATOM 1573 N N . GLU A 1 190 ? 12.255 9.328 17.506 1.00 94.12 190 GLU A N 1
ATOM 1574 C CA . GLU A 1 190 ? 13.087 10.012 18.506 1.00 94.12 190 GLU A CA 1
ATOM 1575 C C . GLU A 1 190 ? 12.237 10.917 19.417 1.00 94.12 190 GLU A C 1
ATOM 1577 O O . GLU A 1 190 ? 12.327 10.842 20.637 1.00 94.12 190 GLU A O 1
ATOM 1582 N N . ALA A 1 191 ? 11.303 11.687 18.846 1.00 90.75 191 ALA A N 1
ATOM 1583 C CA . ALA A 1 191 ? 10.411 12.566 19.610 1.00 90.75 191 ALA A CA 1
ATOM 1584 C C . ALA A 1 191 ? 9.367 11.840 20.488 1.00 90.75 191 ALA A C 1
ATOM 1586 O O . ALA A 1 191 ? 8.611 12.499 21.202 1.00 90.75 191 ALA A O 1
ATOM 1587 N N . LYS A 1 192 ? 9.243 10.511 20.384 1.00 81.25 192 LYS A N 1
ATOM 1588 C CA . LYS A 1 192 ? 8.332 9.686 21.199 1.00 81.25 192 LYS A CA 1
ATOM 1589 C C . LYS A 1 192 ? 9.057 8.886 22.285 1.00 81.25 192 LYS A C 1
ATOM 1591 O O . LYS A 1 192 ? 8.376 8.231 23.076 1.00 81.25 192 LYS A O 1
ATOM 1596 N N . GLU A 1 193 ? 10.389 8.907 22.299 1.00 65.06 193 GLU A N 1
ATOM 1597 C CA . GLU A 1 193 ? 11.212 8.312 23.360 1.00 65.06 193 GLU A CA 1
ATOM 1598 C C . GLU A 1 193 ? 11.437 9.275 24.547 1.00 65.06 193 GLU A C 1
ATOM 1600 O O . GLU A 1 193 ? 11.806 8.813 25.629 1.00 65.06 193 GLU A O 1
ATOM 1605 N N . ASP A 1 194 ? 11.137 10.568 24.360 1.00 49.91 194 ASP A N 1
ATOM 1606 C CA . ASP A 1 194 ? 11.134 11.642 25.374 1.00 49.91 194 ASP A CA 1
ATOM 1607 C C . ASP A 1 194 ? 9.785 11.786 26.117 1.00 49.91 194 ASP A C 1
ATOM 1609 O O . ASP A 1 194 ? 9.806 12.075 27.341 1.00 49.91 194 ASP A O 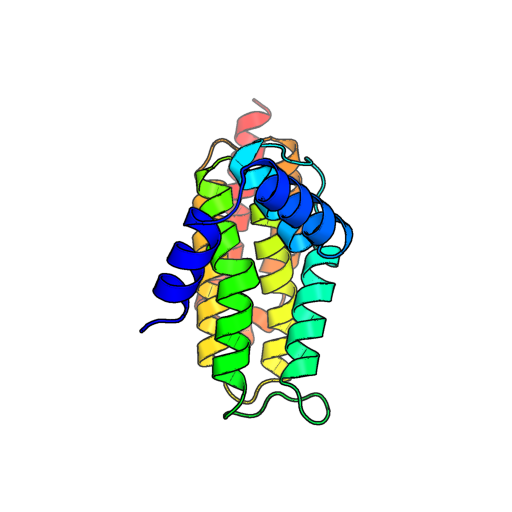1
#

Sequence (194 aa):
MSDISELEAIVNELSVEKLKNYVINYAETNEIFKREFLYYFAGKSDDQLRIDFYREKIQIIFYKYAHRGFIDYKSAGNYADEINDMLTIPADRLCNRGIYYEAFSMLAANVLELQKGFESVEYEVELSDIFTDCIDTLQNLLSKKIPLDLLQKIYEWLEKEAENPIYADYVYEDADRLKELKLKAQGMLEAKED

Secondary structure (DSSP, 8-state):
--HHHHHHHHHHHS-HHHHHHHHHHHHHH-HHHHHHHIIIII----SS--HHHHHHHHHHHHHHH-BTTBB-HHHHHHHHHHHIIIIIHHHHHHHHTT-HHHHHHHHHHHHHHHHHHHHHBS--HHHHHHHHHHHHHHHHHTTS---HHHHHHHHHHHHHHTT-HHHHHH-HHHHHHHHHHHHHHHHHHHTTT-

Organism: NCBI:txid694437

pLDDT: mean 88.33, std 7.99, range [49.91, 97.69]

Foldseek 3Di:
DDPVVVVVVVVVPDDPVRVVVVQVVVCVVDVLSVVVVCCVPVVDADLDADLVVLLVVLVVLQVVQDDPQAHEPVSLVVSLVVLCVSALVVLLVCLVSLNPRRSLSSLLNLLVVLLVNVVRYPDQPSSLVSNVSSLVSLVSSLVDPHDLVVLVVLLVSLVVQLPDVSCCVRPVVVSVSSVVSNVSSVVVNVVVVD